Protein AF-A0A914JMD0-F1 (afdb_monomer_lite)

Structure (mmCIF, N/CA/C/O backbone):
data_AF-A0A914JMD0-F1
#
_entry.id   AF-A0A914JMD0-F1
#
loop_
_atom_site.group_PDB
_atom_site.id
_atom_site.type_symbol
_atom_site.label_atom_id
_atom_site.label_alt_id
_atom_site.label_comp_id
_atom_site.label_asym_id
_atom_site.label_entity_id
_atom_site.label_seq_id
_atom_site.pdbx_PDB_ins_code
_atom_site.Cartn_x
_atom_site.Cartn_y
_atom_site.Cartn_z
_atom_site.occupancy
_atom_site.B_iso_or_equiv
_atom_site.auth_seq_id
_atom_site.auth_comp_id
_atom_site.auth_asym_id
_atom_site.auth_atom_id
_atom_site.pdbx_PDB_model_num
ATOM 1 N N . MET A 1 1 ? -34.139 9.486 18.964 1.00 61.53 1 MET A N 1
ATOM 2 C CA . MET A 1 1 ? -32.712 9.883 18.970 1.00 61.53 1 MET A CA 1
ATOM 3 C C . MET A 1 1 ? -31.771 8.802 18.417 1.00 61.53 1 MET A C 1
ATOM 5 O O . MET A 1 1 ? -31.183 9.030 17.376 1.00 61.53 1 MET A O 1
ATOM 9 N N . ALA A 1 2 ? -31.630 7.610 19.019 1.00 69.06 2 ALA A N 1
ATOM 10 C CA . ALA A 1 2 ? -30.647 6.606 18.551 1.00 69.06 2 ALA A CA 1
ATOM 11 C C . ALA A 1 2 ? -30.979 5.874 17.224 1.00 69.06 2 ALA A C 1
ATOM 13 O O . ALA A 1 2 ? -30.110 5.211 16.664 1.00 69.06 2 ALA A O 1
ATOM 14 N N . ARG A 1 3 ? -32.230 5.930 16.745 1.00 77.56 3 ARG A N 1
ATOM 15 C CA . ARG A 1 3 ? -32.645 5.363 15.444 1.00 77.56 3 ARG A CA 1
ATOM 16 C C . ARG A 1 3 ? -32.364 6.335 14.300 1.00 77.56 3 ARG A C 1
ATOM 18 O O . ARG A 1 3 ? -31.613 5.985 13.411 1.00 77.56 3 ARG A O 1
ATOM 25 N N . VAL A 1 4 ? -32.793 7.586 14.465 1.00 88.25 4 VAL A N 1
ATOM 26 C CA . VAL A 1 4 ? -32.473 8.719 13.581 1.00 88.25 4 VAL A CA 1
ATOM 27 C C . VAL A 1 4 ? -30.974 8.793 13.275 1.00 88.25 4 VAL A C 1
ATOM 29 O O . VAL A 1 4 ? -30.599 8.773 12.119 1.00 88.25 4 VAL A O 1
ATOM 32 N N . ARG A 1 5 ? -30.104 8.685 14.289 1.00 83.94 5 ARG A N 1
ATOM 33 C CA . ARG A 1 5 ? -28.643 8.662 14.076 1.00 83.94 5 ARG A CA 1
ATOM 34 C C . ARG A 1 5 ? -28.127 7.469 13.266 1.00 83.94 5 ARG A C 1
ATOM 36 O O . ARG A 1 5 ? -27.087 7.578 12.631 1.00 83.94 5 ARG A O 1
ATOM 43 N N . ARG A 1 6 ? -28.798 6.312 13.316 1.00 78.88 6 ARG A N 1
ATOM 44 C CA . ARG A 1 6 ? -28.443 5.153 12.477 1.00 78.88 6 ARG A CA 1
ATOM 45 C C . ARG A 1 6 ? -28.924 5.345 11.047 1.00 78.88 6 ARG A C 1
ATOM 47 O O . ARG A 1 6 ? -28.199 4.967 10.138 1.00 78.88 6 ARG A O 1
ATOM 54 N N . ASP A 1 7 ? -30.104 5.923 10.873 1.00 84.38 7 ASP A N 1
ATOM 55 C CA . ASP A 1 7 ? -30.676 6.195 9.556 1.00 84.38 7 ASP A CA 1
ATOM 56 C C . ASP A 1 7 ? -29.891 7.313 8.850 1.00 84.38 7 ASP A C 1
ATOM 58 O O . ASP A 1 7 ? -29.526 7.161 7.691 1.00 84.38 7 ASP A O 1
ATOM 62 N N . GLU A 1 8 ? -29.501 8.361 9.579 1.00 85.44 8 GLU A N 1
ATOM 63 C CA . GLU A 1 8 ? -28.589 9.420 9.125 1.00 85.44 8 GLU A CA 1
ATOM 64 C C . GLU A 1 8 ? -27.200 8.866 8.785 1.00 85.44 8 GLU A C 1
ATOM 66 O O . GLU A 1 8 ? -26.658 9.170 7.727 1.00 85.44 8 GLU A O 1
ATOM 71 N N . ALA A 1 9 ? -26.629 8.003 9.634 1.00 84.19 9 ALA A N 1
ATOM 72 C CA . ALA A 1 9 ? -25.335 7.377 9.352 1.00 84.19 9 ALA A CA 1
ATOM 73 C C . ALA A 1 9 ? -25.393 6.433 8.141 1.00 84.19 9 ALA A C 1
ATOM 75 O O . ALA A 1 9 ? -24.426 6.338 7.387 1.00 84.19 9 ALA A O 1
ATOM 76 N N . LYS A 1 10 ? -26.520 5.742 7.939 1.00 86.88 10 LYS A N 1
ATOM 77 C CA . LYS A 1 10 ? -26.735 4.881 6.775 1.00 86.88 10 LYS A CA 1
ATOM 78 C C . LYS A 1 10 ? -26.900 5.710 5.500 1.00 86.88 10 LYS A C 1
ATOM 80 O O . LYS A 1 10 ? -26.269 5.388 4.500 1.00 86.88 10 LYS A O 1
ATOM 85 N N . ALA A 1 11 ? -27.661 6.800 5.561 1.00 87.19 11 ALA A N 1
ATOM 86 C CA . ALA A 1 11 ? -27.806 7.740 4.454 1.00 87.19 11 ALA A CA 1
ATOM 87 C C . ALA A 1 11 ? -26.454 8.369 4.068 1.00 87.19 11 ALA A C 1
ATOM 89 O O . ALA A 1 11 ? -26.101 8.385 2.892 1.00 87.19 11 ALA A O 1
ATOM 90 N N . ALA A 1 12 ? -25.656 8.787 5.056 1.00 87.75 12 ALA A N 1
ATOM 91 C CA . ALA A 1 12 ? -24.316 9.323 4.823 1.00 87.75 12 ALA A CA 1
ATOM 92 C C . ALA A 1 12 ? -23.364 8.278 4.212 1.00 87.75 12 ALA A C 1
ATOM 94 O O . ALA A 1 12 ? -22.593 8.593 3.309 1.00 87.75 12 ALA A O 1
ATOM 95 N N . ALA A 1 13 ? -23.424 7.018 4.656 1.00 84.88 13 ALA A N 1
ATOM 96 C CA . ALA A 1 13 ? -22.609 5.947 4.081 1.00 84.88 13 ALA A CA 1
ATOM 97 C C . ALA A 1 13 ? -22.974 5.665 2.612 1.00 84.88 13 ALA A C 1
ATOM 99 O O . ALA A 1 13 ? -22.084 5.558 1.769 1.00 84.88 13 ALA A O 1
ATOM 100 N N . GLU A 1 14 ? -24.269 5.607 2.293 1.00 88.19 14 GLU A N 1
ATOM 101 C CA . GLU A 1 14 ? -24.752 5.398 0.922 1.00 88.19 14 GLU A CA 1
ATOM 102 C C . GLU A 1 14 ? -24.394 6.571 -0.008 1.00 88.19 14 GLU A C 1
ATOM 104 O O . GLU A 1 14 ? -24.118 6.368 -1.193 1.00 88.19 14 GLU A O 1
ATOM 109 N N . GLU A 1 15 ? -24.360 7.802 0.508 1.00 88.69 15 GLU A N 1
ATOM 110 C CA . GLU A 1 15 ? -23.908 8.971 -0.250 1.00 88.69 15 GLU A CA 1
ATOM 111 C C . GLU A 1 15 ? -22.402 8.916 -0.548 1.00 88.69 15 GLU A C 1
ATOM 113 O O . GLU A 1 15 ? -21.988 9.133 -1.690 1.00 88.69 15 GLU A O 1
ATOM 118 N N . MET A 1 16 ? -21.585 8.531 0.436 1.00 89.81 16 MET A N 1
ATOM 119 C CA . MET A 1 16 ? -20.139 8.370 0.251 1.00 89.81 16 MET A CA 1
ATOM 120 C C . MET A 1 16 ? -19.807 7.269 -0.762 1.00 89.81 16 MET A C 1
ATOM 122 O O . MET A 1 16 ? -18.914 7.452 -1.589 1.00 89.81 16 MET A O 1
ATOM 126 N N . GLU A 1 17 ? -20.535 6.150 -0.760 1.00 90.50 17 GLU A N 1
ATOM 127 C CA . GLU A 1 17 ? -20.350 5.083 -1.755 1.00 90.50 17 GLU A CA 1
ATOM 128 C C . GLU A 1 17 ? -20.696 5.553 -3.176 1.00 90.50 17 GLU A C 1
ATOM 130 O O . GLU A 1 17 ? -19.970 5.247 -4.128 1.00 90.50 17 GLU A O 1
ATOM 135 N N . LYS A 1 18 ? -21.757 6.355 -3.336 1.00 94.00 18 LYS A N 1
ATOM 136 C CA . LYS A 1 18 ? -22.101 6.968 -4.631 1.00 94.00 18 LYS A CA 1
ATOM 137 C C . LYS A 1 18 ? -20.999 7.910 -5.107 1.00 94.00 18 LYS A C 1
ATOM 139 O O . LYS A 1 18 ? -20.582 7.812 -6.258 1.00 94.00 18 LYS A O 1
ATOM 144 N N . GLN A 1 19 ? -20.485 8.768 -4.228 1.00 92.44 19 GLN A N 1
ATOM 145 C CA . GLN A 1 19 ? -19.383 9.675 -4.558 1.00 92.44 19 GLN A CA 1
ATOM 146 C C . GLN A 1 19 ? -18.095 8.919 -4.905 1.00 92.44 19 GLN A C 1
ATOM 148 O O . GLN A 1 19 ? -17.401 9.291 -5.849 1.00 92.44 19 GLN A O 1
ATOM 153 N N . GLN A 1 20 ? -17.779 7.836 -4.190 1.00 90.00 20 GLN A N 1
ATOM 154 C CA . GLN A 1 20 ? -16.635 6.981 -4.513 1.00 90.00 20 GLN A CA 1
ATOM 155 C C . GLN A 1 20 ? -16.788 6.346 -5.891 1.00 90.00 20 GLN A C 1
ATOM 157 O O . GLN A 1 20 ? -15.840 6.348 -6.671 1.00 90.00 20 GLN A O 1
ATOM 162 N N . ARG A 1 21 ? -17.985 5.855 -6.220 1.00 91.50 21 ARG A N 1
ATOM 163 C CA . ARG A 1 21 ? -18.268 5.279 -7.534 1.00 91.50 21 ARG A CA 1
ATOM 164 C C . ARG A 1 21 ? -18.148 6.312 -8.652 1.00 91.50 21 ARG A C 1
ATOM 166 O O . ARG A 1 21 ? -17.568 5.994 -9.684 1.00 91.50 21 ARG A O 1
ATOM 173 N N . ILE A 1 22 ? -18.640 7.532 -8.428 1.00 93.19 22 ILE A N 1
ATOM 174 C CA . ILE A 1 22 ? -18.479 8.656 -9.361 1.00 93.19 22 ILE A CA 1
ATOM 175 C C . ILE A 1 22 ? -16.992 8.975 -9.546 1.00 93.19 22 ILE A C 1
ATOM 177 O O . ILE A 1 22 ? -16.517 8.969 -10.674 1.00 93.19 22 ILE A O 1
ATOM 181 N N . ARG A 1 23 ? -16.226 9.137 -8.459 1.00 90.69 23 ARG A N 1
ATOM 182 C CA . ARG A 1 23 ? -14.775 9.397 -8.527 1.00 90.69 23 ARG A CA 1
ATOM 183 C C . ARG A 1 23 ? -14.004 8.301 -9.257 1.00 90.69 23 ARG A C 1
ATOM 185 O O . ARG A 1 23 ? -13.066 8.600 -9.990 1.00 90.69 23 ARG A O 1
ATOM 192 N N . ILE A 1 24 ? -14.358 7.035 -9.031 1.00 90.06 24 ILE A N 1
ATOM 193 C CA . ILE A 1 24 ? -13.740 5.899 -9.725 1.00 90.06 24 ILE A CA 1
ATOM 194 C C . ILE A 1 24 ? -14.068 5.970 -11.216 1.00 90.06 24 ILE A C 1
ATOM 196 O O . ILE A 1 24 ? -13.145 5.903 -12.019 1.00 90.06 24 ILE A O 1
ATOM 200 N N . ALA A 1 25 ? -15.335 6.180 -11.583 1.00 93.19 25 ALA A N 1
ATOM 201 C CA . ALA A 1 25 ? -15.748 6.318 -12.978 1.00 93.19 25 ALA A CA 1
ATOM 202 C C . ALA A 1 25 ? -15.049 7.501 -13.673 1.00 93.19 25 ALA A C 1
ATOM 204 O O . ALA A 1 25 ? -14.501 7.334 -14.755 1.00 93.19 25 ALA A O 1
ATOM 205 N N . GLU A 1 26 ? -14.966 8.664 -13.023 1.00 94.19 26 GLU A N 1
ATOM 206 C CA . GLU A 1 26 ? -14.248 9.837 -13.537 1.00 94.19 26 GLU A CA 1
ATOM 207 C C . GLU A 1 26 ? -12.752 9.563 -13.738 1.00 94.19 26 GLU A C 1
ATOM 209 O O . GLU A 1 26 ? -12.175 9.963 -14.752 1.00 94.19 26 GLU A O 1
ATOM 214 N N . ASN A 1 27 ? -12.109 8.867 -12.794 1.00 92.44 27 ASN A N 1
ATOM 215 C CA . ASN A 1 27 ? -10.710 8.464 -12.934 1.00 92.44 27 ASN A CA 1
ATOM 216 C C . ASN A 1 27 ? -10.524 7.451 -14.067 1.00 92.44 27 ASN A C 1
ATOM 218 O O . ASN A 1 27 ? -9.578 7.578 -14.845 1.00 92.44 27 ASN A O 1
ATOM 222 N N . GLU A 1 28 ? -11.404 6.457 -14.173 1.00 89.62 28 GLU A N 1
ATOM 223 C CA . GLU A 1 28 ? -11.375 5.464 -15.247 1.00 89.62 28 GLU A CA 1
ATOM 224 C C . GLU A 1 28 ? -11.574 6.117 -16.615 1.00 89.62 28 GLU A C 1
ATOM 226 O O . GLU A 1 28 ? -10.828 5.809 -17.543 1.00 89.62 28 GLU A O 1
ATOM 231 N N . ASP A 1 29 ? -12.503 7.063 -16.739 1.00 93.12 29 ASP A N 1
ATOM 232 C CA . ASP A 1 29 ? -12.760 7.788 -17.982 1.00 93.12 29 ASP A CA 1
ATOM 233 C C . ASP A 1 29 ? -11.626 8.756 -18.329 1.00 93.12 29 ASP A C 1
ATOM 235 O O . ASP A 1 29 ? -11.215 8.823 -19.490 1.00 93.12 29 ASP A O 1
ATOM 239 N N . ARG A 1 30 ? -11.032 9.433 -17.336 1.00 92.25 30 ARG A N 1
ATOM 240 C CA . ARG A 1 30 ? -9.798 10.209 -17.535 1.00 92.25 30 ARG A CA 1
ATOM 241 C C . ARG A 1 30 ? -8.682 9.314 -18.066 1.00 92.25 30 ARG A C 1
ATOM 243 O O . ARG A 1 30 ? -8.024 9.680 -19.034 1.00 92.25 30 ARG A O 1
ATOM 250 N N . ILE A 1 31 ? -8.475 8.140 -17.468 1.00 88.12 31 ILE A N 1
ATOM 251 C CA . ILE A 1 31 ? -7.448 7.188 -17.910 1.00 88.12 31 ILE A CA 1
ATOM 252 C C . ILE A 1 31 ? -7.767 6.652 -19.307 1.00 88.12 31 ILE A C 1
ATOM 254 O O . ILE A 1 31 ? -6.854 6.541 -20.120 1.00 88.12 31 ILE A O 1
ATOM 258 N N . ARG A 1 32 ? -9.029 6.335 -19.618 1.00 90.44 32 ARG A N 1
ATOM 259 C CA . ARG A 1 32 ? -9.444 5.924 -20.969 1.00 90.44 32 ARG A CA 1
ATOM 260 C C . ARG A 1 32 ? -9.148 7.009 -21.994 1.00 90.44 32 ARG A C 1
ATOM 262 O O . ARG A 1 32 ? -8.620 6.680 -23.049 1.00 90.44 32 ARG A O 1
ATOM 269 N N . ARG A 1 33 ? -9.428 8.275 -21.671 1.00 89.56 33 ARG A N 1
ATOM 270 C CA . ARG A 1 33 ? -9.129 9.420 -22.539 1.00 89.56 33 ARG A CA 1
ATOM 271 C C . ARG A 1 33 ? -7.628 9.573 -22.766 1.00 89.56 33 ARG A C 1
ATOM 273 O O . ARG A 1 33 ? -7.206 9.566 -23.911 1.00 89.56 33 ARG A O 1
ATOM 280 N N . MET A 1 34 ? -6.833 9.577 -21.694 1.00 83.69 34 MET A N 1
ATOM 281 C CA . MET A 1 34 ? -5.368 9.638 -21.783 1.00 83.69 34 MET A CA 1
ATOM 282 C C . MET A 1 34 ? -4.807 8.472 -22.601 1.00 83.69 34 MET A C 1
ATOM 284 O O . MET A 1 34 ? -3.935 8.667 -23.435 1.00 83.69 34 MET A O 1
ATOM 288 N N . ARG A 1 35 ? -5.322 7.252 -22.397 1.00 83.88 35 ARG A N 1
ATOM 289 C CA . ARG A 1 35 ? -4.902 6.074 -23.166 1.00 83.88 35 ARG A CA 1
ATOM 290 C C . ARG A 1 35 ? -5.285 6.188 -24.634 1.00 83.88 35 ARG A C 1
ATOM 292 O O . ARG A 1 35 ? -4.477 5.814 -25.470 1.00 83.88 35 ARG A O 1
ATOM 299 N N . ALA A 1 36 ? -6.479 6.688 -24.943 1.00 86.94 36 ALA A N 1
ATOM 300 C CA . ALA A 1 36 ? -6.917 6.918 -26.315 1.00 86.94 36 ALA A CA 1
ATOM 301 C C . ALA A 1 36 ? -6.075 8.005 -27.000 1.00 86.94 36 ALA A C 1
ATOM 303 O O . ALA A 1 36 ? -5.703 7.833 -28.152 1.00 86.94 36 ALA A O 1
ATOM 304 N N . GLU A 1 37 ? -5.720 9.075 -26.290 1.00 83.06 37 GLU A N 1
ATOM 305 C CA . GLU A 1 37 ? -4.805 10.117 -26.773 1.00 83.06 37 GLU A CA 1
ATOM 306 C C . GLU A 1 37 ? -3.415 9.522 -27.063 1.00 83.06 37 GLU A C 1
ATOM 308 O O . GLU A 1 37 ? -2.965 9.561 -28.203 1.00 83.06 37 GLU A O 1
ATOM 313 N N . THR A 1 38 ? -2.806 8.812 -26.105 1.00 73.69 38 THR A N 1
ATOM 314 C CA . THR A 1 38 ? -1.496 8.153 -26.308 1.00 73.69 38 THR A CA 1
ATOM 315 C C . THR A 1 38 ? -1.525 6.988 -27.298 1.00 73.69 38 THR A C 1
ATOM 317 O O . THR A 1 38 ? -0.481 6.553 -27.763 1.00 73.69 38 THR A O 1
ATOM 320 N N . SER A 1 39 ? -2.705 6.430 -27.577 1.00 70.81 39 SER A N 1
ATOM 321 C CA . SER A 1 39 ? -2.873 5.350 -28.553 1.00 70.81 39 SER A CA 1
ATOM 322 C C . SER A 1 39 ? -2.962 5.878 -29.985 1.00 70.81 39 SER A C 1
ATOM 324 O O . SER A 1 39 ? -2.839 5.074 -30.904 1.00 70.81 39 SER A O 1
ATOM 326 N N . ASN A 1 40 ? -3.211 7.180 -30.172 1.00 63.22 40 ASN A N 1
ATOM 327 C CA . ASN A 1 40 ? -3.226 7.834 -31.482 1.00 63.22 40 ASN A CA 1
ATOM 328 C C . ASN A 1 40 ? -1.898 8.544 -31.801 1.00 63.22 40 ASN A C 1
ATOM 330 O O . ASN A 1 40 ? -1.637 8.825 -32.968 1.00 63.22 40 ASN A O 1
ATOM 334 N N . ASP A 1 41 ? -1.059 8.806 -30.795 1.00 54.22 41 ASP A N 1
ATOM 335 C CA . ASP A 1 41 ? 0.282 9.354 -30.989 1.00 54.22 41 ASP A CA 1
ATOM 336 C C . ASP A 1 41 ? 1.273 8.227 -31.325 1.00 54.22 41 ASP A C 1
ATOM 338 O O . ASP A 1 41 ? 1.826 7.559 -30.447 1.00 54.22 41 ASP A O 1
ATOM 342 N N . ASP A 1 42 ? 1.509 8.024 -32.625 1.00 50.62 42 ASP A N 1
ATOM 343 C CA . ASP A 1 42 ? 2.682 7.309 -33.126 1.00 50.62 42 ASP A CA 1
ATOM 344 C C . ASP A 1 42 ? 3.939 7.869 -32.438 1.00 50.62 42 ASP A C 1
ATOM 346 O O . ASP A 1 42 ? 4.200 9.072 -32.455 1.00 50.62 42 ASP A O 1
ATOM 350 N N . VAL A 1 43 ? 4.697 6.973 -31.806 1.00 49.62 43 VAL A N 1
ATOM 351 C CA . VAL A 1 43 ? 5.870 7.216 -30.959 1.00 49.62 43 VAL A CA 1
ATOM 352 C C . VAL A 1 43 ? 6.846 8.214 -31.599 1.00 49.62 43 VAL A C 1
ATOM 354 O O . VAL A 1 43 ? 7.760 7.839 -32.333 1.00 49.62 43 VAL A O 1
ATOM 357 N N . ALA A 1 44 ? 6.690 9.499 -31.280 1.00 40.56 44 ALA A N 1
ATOM 358 C CA . ALA A 1 44 ? 7.721 10.493 -31.505 1.00 40.56 44 ALA A CA 1
ATOM 359 C C . ALA A 1 44 ? 8.864 10.204 -30.528 1.00 40.56 44 ALA A C 1
ATOM 361 O O . ALA A 1 44 ? 8.713 10.267 -29.307 1.00 40.56 44 ALA A O 1
ATOM 362 N N . THR A 1 45 ? 10.009 9.855 -31.099 1.00 49.56 45 THR A N 1
ATOM 363 C CA . THR A 1 45 ? 11.322 9.720 -30.480 1.00 49.56 45 THR A CA 1
ATOM 364 C C . THR A 1 45 ? 11.628 10.951 -29.621 1.00 49.56 45 THR A C 1
ATOM 366 O O . THR A 1 45 ? 12.205 11.932 -30.087 1.00 49.56 45 THR A O 1
ATOM 369 N N . PHE A 1 46 ? 11.245 10.926 -28.343 1.00 38.16 46 PHE A N 1
ATOM 370 C CA . PHE A 1 46 ? 11.716 11.913 -27.382 1.00 38.16 46 PHE A CA 1
ATOM 371 C C . PHE A 1 46 ? 13.162 11.548 -27.053 1.00 38.16 46 PHE A C 1
ATOM 373 O O . PHE A 1 46 ? 13.429 10.662 -26.238 1.00 38.16 46 PHE A O 1
ATOM 380 N N . GLY A 1 47 ? 14.091 12.191 -27.763 1.00 43.03 47 GLY A N 1
ATOM 381 C CA . GLY A 1 47 ? 15.524 12.185 -27.491 1.00 43.03 47 GLY A CA 1
ATOM 382 C C . GLY A 1 47 ? 15.808 12.790 -26.121 1.00 43.03 47 GLY A C 1
ATOM 383 O O . GLY A 1 47 ? 16.296 13.910 -26.013 1.00 43.03 47 GLY A O 1
ATOM 384 N N . GLY A 1 48 ? 15.474 12.050 -25.067 1.00 48.91 48 GLY A N 1
ATOM 385 C CA . GLY A 1 48 ? 15.901 12.339 -23.713 1.00 48.91 48 GLY A CA 1
ATOM 386 C C . GLY A 1 48 ? 17.403 12.133 -23.660 1.00 48.91 48 GLY A C 1
ATOM 387 O O . GLY A 1 48 ? 17.879 11.000 -23.642 1.00 48.91 48 GLY A O 1
ATOM 388 N N . GLN A 1 49 ? 18.138 13.237 -23.697 1.00 50.94 49 GLN A N 1
ATOM 389 C CA . GLN A 1 49 ? 19.577 13.279 -23.515 1.00 50.94 49 GLN A CA 1
ATOM 390 C C . GLN A 1 49 ? 19.876 12.696 -22.128 1.00 50.94 49 GLN A C 1
ATOM 392 O O . GLN A 1 49 ? 19.717 13.358 -21.105 1.00 50.94 49 GLN A O 1
ATOM 397 N N . LEU A 1 50 ? 20.196 11.402 -22.089 1.00 50.25 50 LEU A N 1
ATOM 398 C CA . LEU A 1 50 ? 20.622 10.722 -20.876 1.00 50.25 50 LEU A CA 1
ATOM 399 C C . LEU A 1 50 ? 21.899 11.425 -20.421 1.00 50.25 50 LEU A C 1
ATOM 401 O O . LEU A 1 50 ? 22.915 11.368 -21.110 1.00 50.25 50 LEU A O 1
ATOM 405 N N . ALA A 1 51 ? 21.825 12.132 -19.296 1.00 56.47 51 ALA A N 1
ATOM 406 C CA . ALA A 1 51 ? 22.983 12.753 -18.679 1.00 56.47 51 ALA A CA 1
ATOM 407 C C . ALA A 1 51 ? 23.918 11.633 -18.199 1.00 56.47 51 ALA A C 1
ATOM 409 O O . ALA A 1 51 ? 23.690 11.000 -17.164 1.00 56.47 51 ALA A O 1
ATOM 410 N N . ILE A 1 52 ? 24.922 11.331 -19.018 1.00 56.03 52 ILE A N 1
ATOM 411 C CA . ILE A 1 52 ? 26.036 10.461 -18.660 1.00 56.03 52 ILE A CA 1
ATOM 412 C C . ILE A 1 52 ? 26.914 11.295 -17.726 1.00 56.03 52 ILE A C 1
ATOM 414 O O . ILE A 1 52 ? 27.394 12.355 -18.126 1.00 56.03 52 ILE A O 1
ATOM 418 N N . GLY A 1 53 ? 27.052 10.863 -16.471 1.00 62.22 53 GLY A N 1
ATOM 419 C CA . GLY A 1 53 ? 27.965 11.502 -15.524 1.00 62.22 53 GLY A CA 1
ATOM 420 C C . GLY A 1 53 ? 29.416 11.358 -15.984 1.00 62.22 53 GLY A C 1
ATOM 421 O O . GLY A 1 53 ? 29.726 10.488 -16.798 1.00 62.22 53 GLY A O 1
ATOM 422 N N . GLU A 1 54 ? 30.313 12.186 -15.450 1.00 62.00 54 GLU A N 1
ATOM 423 C CA . GLU A 1 54 ? 31.747 12.190 -15.797 1.00 62.00 54 GLU A CA 1
ATOM 424 C C . GLU A 1 54 ? 32.410 10.805 -15.608 1.00 62.00 54 GLU A C 1
ATOM 426 O O . GLU A 1 54 ? 33.370 10.464 -16.295 1.00 62.00 54 GLU A O 1
ATOM 431 N N . ASP A 1 55 ? 31.803 9.956 -14.776 1.00 69.88 55 ASP A N 1
ATOM 432 C CA . ASP A 1 55 ? 32.238 8.600 -14.430 1.00 69.88 55 ASP A CA 1
ATOM 433 C C . ASP A 1 55 ? 31.689 7.513 -15.385 1.00 69.88 55 ASP A C 1
ATOM 435 O O . ASP A 1 55 ? 31.787 6.314 -15.105 1.00 69.88 55 ASP A O 1
ATOM 439 N N . GLY A 1 56 ? 31.006 7.902 -16.469 1.00 71.88 56 GLY A N 1
ATOM 440 C CA . GLY A 1 56 ? 30.344 6.988 -17.411 1.00 71.88 56 GLY A CA 1
ATOM 441 C C . GLY A 1 56 ? 29.060 6.333 -16.880 1.00 71.88 56 GLY A C 1
ATOM 442 O O . GLY A 1 56 ? 28.441 5.529 -17.580 1.00 71.88 56 GLY A O 1
ATOM 443 N N . HIS A 1 57 ? 28.627 6.671 -15.662 1.00 75.94 57 HIS A N 1
ATOM 444 C CA . HIS A 1 57 ? 27.372 6.184 -15.092 1.00 75.94 57 HIS A CA 1
ATOM 445 C C . HIS A 1 57 ? 26.177 6.964 -15.648 1.00 75.94 57 HIS A C 1
ATOM 447 O O . HIS A 1 57 ? 26.147 8.195 -15.654 1.00 75.94 57 HIS A O 1
ATOM 453 N N . VAL A 1 58 ? 25.162 6.232 -16.112 1.00 75.56 58 VAL A N 1
ATOM 454 C CA . VAL A 1 58 ? 23.932 6.821 -16.648 1.00 75.56 58 VAL A CA 1
ATOM 455 C C . VAL A 1 58 ? 22.986 7.130 -15.491 1.00 75.56 58 VAL A C 1
ATOM 457 O O . VAL A 1 58 ? 22.408 6.222 -14.888 1.00 75.56 58 VAL A O 1
ATOM 460 N N . ASN A 1 59 ? 22.794 8.414 -15.189 1.00 74.12 59 ASN A N 1
ATOM 461 C CA . ASN A 1 59 ? 21.875 8.834 -14.135 1.00 74.12 59 ASN A CA 1
ATOM 462 C C . ASN A 1 59 ? 20.431 8.864 -14.647 1.00 74.12 59 ASN A C 1
ATOM 464 O O . ASN A 1 59 ? 19.910 9.894 -15.073 1.00 74.12 59 ASN A O 1
ATOM 468 N N . LEU A 1 60 ? 19.749 7.722 -14.530 1.00 73.50 60 LEU A N 1
ATOM 469 C CA . LEU A 1 60 ? 18.322 7.568 -14.857 1.00 73.50 60 LEU A CA 1
ATOM 470 C C . LEU A 1 60 ? 17.396 8.458 -14.001 1.00 73.50 60 LEU A C 1
ATOM 472 O O . LEU A 1 60 ? 16.229 8.639 -14.344 1.00 73.50 60 LEU A O 1
ATOM 476 N N . PHE A 1 61 ? 17.893 9.002 -12.887 1.00 58.97 61 PHE A N 1
ATOM 477 C CA . PHE A 1 61 ? 17.108 9.796 -11.939 1.00 58.97 61 PHE A CA 1
ATOM 478 C C . PHE A 1 61 ? 17.273 11.313 -12.093 1.00 58.97 61 PHE A C 1
ATOM 480 O O . PHE A 1 61 ? 16.433 12.048 -11.581 1.00 58.97 61 PHE A O 1
ATOM 487 N N . ALA A 1 62 ? 18.257 11.794 -12.862 1.00 65.88 62 ALA A N 1
ATOM 488 C CA . ALA A 1 62 ? 18.520 13.232 -13.009 1.00 65.88 62 ALA A CA 1
ATOM 489 C C . ALA A 1 62 ? 17.332 14.003 -13.623 1.00 65.88 62 ALA A C 1
ATOM 491 O O . ALA A 1 62 ? 17.004 15.117 -13.211 1.00 65.88 62 ALA A O 1
ATOM 492 N N . VAL A 1 63 ? 16.622 13.380 -14.570 1.00 54.78 63 VAL A N 1
ATOM 493 C CA . VAL A 1 63 ? 15.412 13.961 -15.180 1.00 54.78 63 VAL A CA 1
ATOM 494 C C . VAL A 1 63 ? 14.253 14.009 -14.178 1.00 54.78 63 VAL A C 1
ATOM 496 O O . VAL A 1 63 ? 13.435 14.924 -14.209 1.00 54.78 63 VAL A O 1
ATOM 499 N N . ASN A 1 64 ? 14.194 13.068 -13.236 1.00 55.62 64 ASN A N 1
ATOM 500 C CA . ASN A 1 64 ? 13.099 12.971 -12.272 1.00 55.62 64 ASN A CA 1
ATOM 501 C C . ASN A 1 64 ? 13.290 13.896 -11.064 1.00 55.62 64 ASN A C 1
ATOM 503 O O . ASN A 1 64 ? 12.305 14.264 -10.440 1.00 55.62 64 ASN A O 1
ATOM 507 N N . GLU A 1 65 ? 14.513 14.282 -10.716 1.00 59.84 65 GLU A N 1
ATOM 508 C CA . GLU A 1 65 ? 14.756 15.253 -9.638 1.00 59.84 65 GLU A CA 1
ATOM 509 C C . GLU A 1 65 ? 14.423 16.686 -10.068 1.00 59.84 65 GLU A C 1
ATOM 511 O O . GLU A 1 65 ? 13.973 17.491 -9.258 1.00 59.84 65 GLU A O 1
ATOM 516 N N . THR A 1 66 ? 14.565 16.982 -11.360 1.00 53.09 66 THR A N 1
ATOM 517 C CA . THR A 1 66 ? 14.306 18.311 -11.928 1.00 53.09 66 THR A CA 1
ATOM 518 C C . THR A 1 66 ? 12.864 18.496 -12.402 1.00 53.09 66 THR A C 1
ATOM 520 O O . THR A 1 66 ? 12.340 19.604 -12.327 1.00 53.09 66 THR A O 1
ATOM 523 N N . THR A 1 67 ? 12.181 17.432 -12.844 1.00 48.53 67 THR A N 1
ATOM 524 C CA . THR A 1 67 ? 10.818 17.535 -13.416 1.00 48.53 67 THR A CA 1
ATOM 525 C C . THR A 1 67 ? 9.700 16.998 -12.520 1.00 48.53 67 THR A C 1
ATOM 527 O O . THR A 1 67 ? 8.519 17.141 -12.846 1.00 48.53 67 THR A O 1
ATOM 530 N N . ARG A 1 68 ? 10.009 16.406 -11.359 1.00 46.09 68 ARG A N 1
ATOM 531 C CA . ARG A 1 68 ? 8.980 15.875 -10.455 1.00 46.09 68 ARG A CA 1
ATOM 532 C C . ARG A 1 68 ? 8.452 16.956 -9.520 1.00 46.09 68 ARG A C 1
ATOM 534 O O . ARG A 1 68 ? 8.812 17.005 -8.352 1.00 46.09 68 ARG A O 1
ATOM 541 N N . ASN A 1 69 ? 7.537 17.768 -10.050 1.00 51.44 69 ASN A N 1
ATOM 542 C CA . ASN A 1 69 ? 6.388 18.355 -9.348 1.00 51.44 69 ASN A CA 1
ATOM 543 C C . ASN A 1 69 ? 6.600 18.619 -7.845 1.00 51.44 69 ASN A C 1
ATOM 545 O O . ASN A 1 69 ? 5.963 17.992 -6.996 1.00 51.44 69 ASN A O 1
ATOM 549 N N . HIS A 1 70 ? 7.479 19.563 -7.517 1.00 50.25 70 HIS A N 1
ATOM 550 C CA . HIS A 1 70 ? 7.697 19.986 -6.136 1.00 50.25 70 HIS A CA 1
ATOM 551 C C . HIS A 1 70 ? 6.650 21.011 -5.641 1.00 50.25 70 HIS A C 1
ATOM 553 O O . HIS A 1 70 ? 6.697 21.419 -4.484 1.00 50.25 70 HIS A O 1
ATOM 559 N N . GLU A 1 71 ? 5.674 21.425 -6.461 1.00 55.72 71 GLU A N 1
ATOM 560 C CA . GLU A 1 71 ? 4.945 22.678 -6.180 1.00 55.72 71 GLU A CA 1
ATOM 561 C C . GLU A 1 71 ? 3.426 22.619 -6.051 1.00 55.72 71 GLU A C 1
ATOM 563 O O . GLU A 1 71 ? 2.824 23.641 -5.746 1.00 55.72 71 GLU A O 1
ATOM 568 N N . MET A 1 72 ? 2.772 21.464 -6.159 1.00 52.38 72 MET A N 1
ATOM 569 C CA . MET A 1 72 ? 1.315 21.420 -5.944 1.00 52.38 72 MET A CA 1
ATOM 570 C C . MET A 1 72 ? 0.926 20.353 -4.927 1.00 52.38 72 MET A C 1
ATOM 572 O O . MET A 1 72 ? 0.070 19.503 -5.165 1.00 52.38 72 MET A O 1
ATOM 576 N N . LYS A 1 73 ? 1.550 20.407 -3.744 1.00 53.59 73 LYS A N 1
ATOM 577 C CA . LYS A 1 73 ? 0.931 19.817 -2.554 1.00 53.59 73 LYS A CA 1
ATOM 578 C C . LYS A 1 73 ? -0.291 20.665 -2.219 1.00 53.59 73 LYS A C 1
ATOM 580 O O . LYS A 1 73 ? -0.190 21.876 -2.043 1.00 53.59 73 LYS A O 1
ATOM 585 N N . ASN A 1 74 ? -1.459 20.032 -2.194 1.00 66.00 74 ASN A N 1
ATOM 586 C CA . ASN A 1 74 ? -2.710 20.714 -1.903 1.00 66.00 74 ASN A CA 1
ATOM 587 C C . ASN A 1 74 ? -2.647 21.266 -0.466 1.00 66.00 74 ASN A C 1
ATOM 589 O O . ASN A 1 74 ? -2.670 20.486 0.488 1.00 66.00 74 ASN A O 1
ATOM 593 N N . LYS A 1 75 ? -2.508 22.591 -0.311 1.00 74.56 75 LYS A N 1
ATOM 594 C CA . LYS A 1 75 ? -2.278 23.263 0.987 1.00 74.56 75 LYS A CA 1
ATOM 595 C C . LYS A 1 75 ? -3.336 22.889 2.027 1.00 74.56 75 LYS A C 1
ATOM 597 O O . LYS A 1 75 ? -3.040 22.772 3.214 1.00 74.56 75 LYS A O 1
ATOM 602 N N . GLU A 1 76 ? -4.556 22.646 1.566 1.00 71.00 76 GLU A N 1
ATOM 603 C CA . GLU A 1 76 ? -5.678 22.223 2.399 1.00 71.00 76 GLU A CA 1
ATOM 604 C C . GLU A 1 76 ? -5.472 20.821 2.987 1.00 71.00 76 GLU A C 1
ATOM 606 O O . GLU A 1 76 ? -5.707 20.614 4.174 1.00 71.00 76 GLU A O 1
ATOM 611 N N . ALA A 1 77 ? -4.932 19.882 2.205 1.00 72.12 77 ALA A N 1
ATOM 612 C CA . ALA A 1 77 ? -4.693 18.508 2.646 1.00 72.12 77 ALA A CA 1
ATOM 613 C C . ALA A 1 77 ? -3.550 18.403 3.672 1.00 72.12 77 ALA A C 1
ATOM 615 O O . ALA A 1 77 ? -3.551 17.515 4.523 1.00 72.12 77 ALA A O 1
ATOM 616 N N . GLU A 1 78 ? -2.561 19.296 3.615 1.00 80.25 78 GLU A N 1
ATOM 617 C CA . GLU A 1 78 ? -1.503 19.357 4.632 1.00 80.25 78 GLU A CA 1
ATOM 618 C C . GLU A 1 78 ? -2.000 20.001 5.928 1.00 80.25 78 GLU A C 1
ATOM 620 O O . GLU A 1 78 ? -1.672 19.528 7.018 1.00 80.25 78 GLU A O 1
ATOM 625 N N . ALA A 1 79 ? -2.838 21.036 5.824 1.00 83.75 79 ALA A N 1
ATOM 626 C CA . ALA A 1 79 ? -3.475 21.652 6.981 1.00 83.75 79 ALA A CA 1
ATOM 627 C C . ALA A 1 79 ? -4.444 20.688 7.687 1.00 83.75 79 ALA A C 1
ATOM 629 O O . ALA A 1 79 ? -4.482 20.658 8.917 1.00 83.75 79 ALA A O 1
ATOM 630 N N . GLU A 1 80 ? -5.192 19.879 6.936 1.00 83.19 80 GLU A N 1
ATOM 631 C CA . GLU A 1 80 ? -6.077 18.848 7.485 1.00 83.19 80 GLU A CA 1
ATOM 632 C C . GLU A 1 80 ? -5.287 17.743 8.193 1.00 83.19 80 GLU A C 1
ATOM 634 O O . GLU A 1 80 ? -5.558 17.455 9.357 1.00 83.19 80 GLU A O 1
ATOM 639 N N . LYS A 1 81 ? -4.226 17.219 7.566 1.00 88.56 81 LYS A N 1
ATOM 640 C CA . LYS A 1 81 ? -3.323 16.248 8.211 1.00 88.56 81 LYS A CA 1
ATOM 641 C C . LYS A 1 81 ? -2.682 16.804 9.477 1.00 88.56 81 LYS A C 1
ATOM 643 O O . LYS A 1 81 ? -2.528 16.081 10.455 1.00 88.56 81 LYS A O 1
ATOM 648 N N . LYS A 1 82 ? -2.316 18.088 9.482 1.00 89.88 82 LYS A N 1
ATOM 649 C CA . LYS A 1 82 ? -1.757 18.743 10.669 1.00 89.88 82 LYS A CA 1
ATOM 650 C C . LYS A 1 82 ? -2.783 18.840 11.799 1.00 89.88 82 LYS A C 1
ATOM 652 O O . LYS A 1 82 ? -2.433 18.575 12.941 1.00 89.88 82 LYS A O 1
ATOM 657 N N . LYS A 1 83 ? -4.040 19.171 11.490 1.00 87.69 83 LYS A N 1
ATOM 658 C CA . LYS A 1 83 ? -5.130 19.184 12.480 1.00 87.69 83 LYS A CA 1
ATOM 659 C C . LYS A 1 83 ? -5.427 17.783 13.012 1.00 87.69 83 LYS A C 1
ATOM 661 O O . LYS A 1 83 ? -5.542 17.617 14.216 1.00 87.69 83 LYS A O 1
ATOM 666 N N . GLU A 1 84 ? -5.469 16.776 12.142 1.00 88.62 84 GLU A N 1
ATOM 667 C CA . GLU A 1 84 ? -5.677 15.380 12.544 1.00 88.62 84 GLU A CA 1
ATOM 668 C C . GLU A 1 84 ? -4.548 14.873 13.452 1.00 88.62 84 GLU A C 1
ATOM 670 O O . GLU A 1 84 ? -4.804 14.212 14.459 1.00 88.62 84 GLU A O 1
ATOM 675 N N . MET A 1 85 ? -3.299 15.216 13.133 1.00 84.56 85 MET A N 1
ATOM 676 C CA . MET A 1 85 ? -2.150 14.913 13.986 1.00 84.56 85 MET A CA 1
ATOM 677 C C . MET A 1 85 ? -2.242 15.636 15.330 1.00 84.56 85 MET A C 1
ATOM 679 O O . MET A 1 85 ? -2.078 14.994 16.363 1.00 84.56 85 MET A O 1
ATOM 683 N N . ASP A 1 86 ? -2.584 16.924 15.337 1.00 86.62 86 ASP A N 1
ATOM 684 C CA . ASP A 1 86 ? -2.761 17.704 16.564 1.00 86.62 86 ASP A CA 1
ATOM 685 C C . ASP A 1 86 ? -3.887 17.144 17.447 1.00 86.62 86 ASP A C 1
ATOM 687 O O . ASP A 1 86 ? -3.722 17.030 18.663 1.00 86.62 86 ASP A O 1
ATOM 691 N N . ASP A 1 87 ? -5.005 16.736 16.848 1.00 90.31 87 ASP A N 1
ATOM 692 C CA . ASP A 1 87 ? -6.126 16.106 17.545 1.00 90.31 87 ASP A CA 1
ATOM 693 C C . ASP A 1 87 ? -5.746 14.721 18.077 1.00 90.31 87 ASP A C 1
ATOM 695 O O . ASP A 1 87 ? -6.122 14.354 19.194 1.00 90.31 87 ASP A O 1
ATOM 699 N N . ARG A 1 88 ? -4.963 13.951 17.312 1.00 90.31 88 ARG A N 1
ATOM 700 C CA . ARG A 1 88 ? -4.438 12.645 17.727 1.00 90.31 88 ARG A CA 1
ATOM 701 C C . ARG A 1 88 ? -3.459 12.785 18.889 1.00 90.31 88 ARG A C 1
ATOM 703 O O . ARG A 1 88 ? -3.560 12.033 19.855 1.00 90.31 88 ARG A O 1
ATOM 710 N N . GLU A 1 89 ? -2.537 13.736 18.824 1.00 89.19 89 GLU A N 1
ATOM 711 C CA . GLU A 1 89 ? -1.581 14.020 19.896 1.00 89.19 89 GLU A CA 1
ATOM 712 C C . GLU A 1 89 ? -2.279 14.560 21.145 1.00 89.19 89 GLU A C 1
ATOM 714 O O . GLU A 1 89 ? -1.946 14.149 22.259 1.00 89.19 89 GLU A O 1
ATOM 719 N N . HIS A 1 90 ? -3.287 15.417 20.976 1.00 89.00 90 HIS A N 1
ATOM 720 C CA . HIS A 1 90 ? -4.141 15.884 22.064 1.00 89.00 90 HIS A CA 1
ATOM 721 C C . HIS A 1 90 ? -4.913 14.720 22.697 1.00 89.00 90 HIS A C 1
ATOM 723 O O . HIS A 1 90 ? -4.968 14.587 23.920 1.00 89.00 90 HIS A O 1
ATOM 729 N N . LYS A 1 91 ? -5.459 13.812 21.878 1.00 86.75 91 LYS A N 1
ATOM 730 C CA . LYS A 1 91 ? -6.176 12.622 22.351 1.00 86.75 91 LYS A CA 1
ATOM 731 C C . LYS A 1 91 ? -5.267 11.640 23.090 1.00 86.75 91 LYS A C 1
ATOM 733 O O . LYS A 1 91 ? -5.725 10.998 24.034 1.00 86.75 91 LYS A O 1
ATOM 738 N N . LEU A 1 92 ? -4.010 11.528 22.666 1.00 84.44 92 LEU A N 1
ATOM 739 C CA . LEU A 1 92 ? -2.975 10.735 23.332 1.00 84.44 92 LEU A CA 1
ATOM 740 C C . LEU A 1 92 ? -2.379 11.438 24.562 1.00 84.44 92 LEU A C 1
ATOM 742 O O . LEU A 1 92 ? -1.550 10.842 25.244 1.00 84.44 92 LEU A O 1
ATOM 746 N N . GLY A 1 93 ? -2.777 12.681 24.857 1.00 78.81 93 GLY A N 1
ATOM 747 C CA . GLY A 1 93 ? -2.224 13.465 25.964 1.00 78.81 93 GLY A CA 1
ATOM 748 C C . GLY A 1 93 ? -0.761 13.875 25.763 1.00 78.81 93 GLY A C 1
ATOM 749 O O . GLY A 1 93 ? -0.117 14.309 26.711 1.00 78.81 93 GLY A O 1
ATOM 750 N N . ILE A 1 94 ? -0.236 13.738 24.541 1.00 81.62 94 ILE A N 1
ATOM 751 C CA . ILE A 1 94 ? 1.120 14.155 24.158 1.00 81.62 94 ILE A CA 1
ATOM 752 C C . ILE A 1 94 ? 1.149 15.674 23.976 1.00 81.62 94 ILE A C 1
ATOM 754 O O . ILE A 1 94 ? 2.079 16.342 24.425 1.00 81.62 94 ILE A O 1
ATOM 758 N N . LYS A 1 95 ? 0.102 16.228 23.354 1.00 74.38 95 LYS A N 1
ATOM 759 C CA . LYS A 1 95 ? -0.058 17.670 23.158 1.00 74.38 95 LYS A CA 1
ATOM 760 C C . LYS A 1 95 ? -1.047 18.224 24.177 1.00 74.38 95 LYS A C 1
ATOM 762 O O . LYS A 1 95 ? -2.256 18.222 23.957 1.00 74.38 95 LYS A O 1
ATOM 767 N N . ILE A 1 96 ? -0.520 18.703 25.300 1.00 74.00 96 ILE A N 1
ATOM 768 C CA . ILE A 1 96 ? -1.276 19.476 26.293 1.00 74.00 96 ILE A CA 1
ATOM 769 C C . ILE A 1 96 ? -1.286 20.932 25.812 1.00 74.00 96 ILE A C 1
ATOM 771 O O . ILE A 1 96 ? -0.223 21.522 25.605 1.00 74.00 96 ILE A O 1
ATOM 775 N N . LYS A 1 97 ? -2.467 21.516 25.579 1.00 70.69 97 LYS A N 1
ATOM 776 C CA . LYS A 1 97 ? -2.568 22.921 25.162 1.00 70.69 97 LYS A CA 1
ATOM 777 C C . LYS A 1 97 ? -2.110 23.813 26.317 1.00 70.69 97 LYS A C 1
ATOM 779 O O . LYS A 1 97 ? -2.497 23.612 27.466 1.00 70.69 97 LYS A O 1
ATOM 784 N N . PHE A 1 98 ? -1.261 24.787 26.003 1.00 53.38 98 PHE A N 1
ATOM 785 C CA . PHE A 1 98 ? -0.764 25.793 26.942 1.00 53.38 98 PHE A CA 1
ATOM 786 C C . PHE A 1 98 ? -1.970 26.560 27.519 1.00 53.3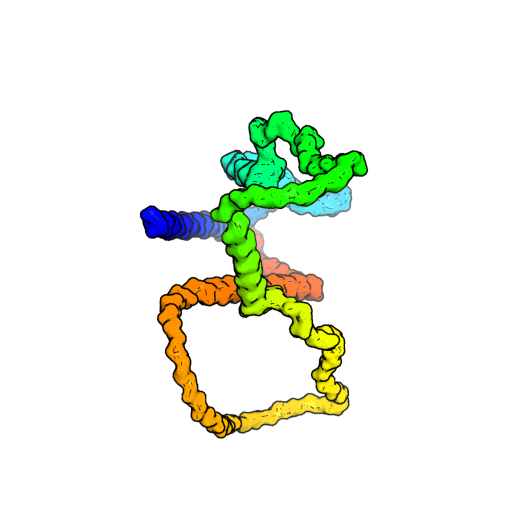8 98 PHE A C 1
ATOM 788 O O . PHE A 1 98 ? -2.558 27.393 26.836 1.00 53.38 98 PHE A O 1
ATOM 795 N N . GLY A 1 99 ? -2.405 26.197 28.727 1.00 64.12 99 GLY A N 1
ATOM 796 C CA . GLY A 1 99 ? -3.645 26.687 29.349 1.00 64.12 99 GLY A CA 1
ATOM 797 C C . GLY A 1 99 ? -4.390 25.622 30.161 1.00 64.12 99 GLY A C 1
ATOM 798 O O . GLY A 1 99 ? -4.988 25.951 31.178 1.00 64.12 99 GLY A O 1
ATOM 799 N N . ASP A 1 100 ? -4.256 24.346 29.783 1.00 65.75 100 ASP A N 1
ATOM 800 C CA . ASP A 1 100 ? -4.834 23.208 30.522 1.00 65.75 100 ASP A CA 1
ATOM 801 C C . ASP A 1 100 ? -3.870 22.645 31.586 1.00 65.75 100 ASP A C 1
ATOM 803 O O . ASP A 1 100 ? -4.159 21.653 32.260 1.00 65.75 100 ASP A O 1
ATOM 807 N N . LEU A 1 101 ? -2.693 23.262 31.735 1.00 67.44 101 LEU A N 1
ATOM 808 C CA . LEU A 1 101 ? -1.732 22.898 32.767 1.00 67.44 101 LEU A CA 1
ATOM 809 C C . LEU A 1 101 ? -2.261 23.374 34.128 1.00 67.44 101 LEU A C 1
ATOM 811 O O . LEU A 1 101 ? -2.550 24.563 34.281 1.00 67.44 101 LEU A O 1
ATOM 815 N N . PRO A 1 102 ? -2.370 22.493 35.138 1.00 73.31 102 PRO A N 1
ATOM 816 C CA . PRO A 1 102 ? -2.675 22.939 36.489 1.00 73.31 102 PRO A CA 1
ATOM 817 C C . PRO A 1 102 ? -1.595 23.927 36.952 1.00 73.31 102 PRO A C 1
ATOM 819 O O . PRO A 1 102 ? -0.408 23.693 36.725 1.00 73.31 102 PRO A O 1
ATOM 822 N N . ALA A 1 103 ? -2.007 25.007 37.627 1.00 77.75 103 ALA A N 1
ATOM 823 C CA . ALA A 1 103 ? -1.104 26.050 38.131 1.00 77.75 103 ALA A CA 1
ATOM 824 C C . ALA A 1 103 ? 0.042 25.484 38.991 1.00 77.75 103 ALA A C 1
ATOM 826 O O . ALA A 1 103 ? 1.142 26.030 39.011 1.00 77.75 103 ALA A O 1
ATOM 827 N N . THR A 1 104 ? -0.205 24.357 39.666 1.00 81.31 104 THR A N 1
ATOM 828 C CA . THR A 1 104 ? 0.816 23.549 40.328 1.00 81.31 104 THR A CA 1
ATOM 829 C C . THR A 1 104 ? 1.125 22.308 39.486 1.00 81.31 104 THR A C 1
ATOM 831 O O . THR A 1 104 ? 0.256 21.441 39.302 1.00 81.31 104 THR A O 1
ATOM 834 N N . PRO A 1 105 ? 2.354 22.178 38.955 1.00 83.25 105 PRO A N 1
ATOM 835 C CA . PRO A 1 105 ? 2.720 20.998 38.195 1.00 83.25 105 PRO A CA 1
ATOM 836 C C . PRO A 1 105 ? 2.755 19.780 39.123 1.00 83.25 105 PRO A C 1
ATOM 838 O O . PRO A 1 105 ? 2.973 19.891 40.329 1.00 83.25 105 PRO A O 1
ATOM 841 N N . TRP A 1 106 ? 2.512 18.596 38.562 1.00 78.31 106 TRP A N 1
ATOM 842 C CA . TRP A 1 106 ? 2.279 17.368 39.331 1.00 78.31 106 TRP A CA 1
ATOM 843 C C . TRP A 1 106 ? 3.412 17.008 40.307 1.00 78.31 106 TRP A C 1
ATOM 845 O O . TRP A 1 106 ? 3.138 16.417 41.342 1.00 78.31 106 TRP A O 1
ATOM 855 N N . TYR A 1 107 ? 4.655 17.398 40.012 1.00 76.38 107 TYR A N 1
ATOM 856 C CA . TYR A 1 107 ? 5.826 17.161 40.863 1.00 76.38 107 TYR A CA 1
ATOM 857 C C . TYR A 1 107 ? 5.932 18.119 42.064 1.00 76.38 107 TYR A C 1
ATOM 859 O O . TYR A 1 107 ? 6.682 17.848 42.995 1.00 76.38 107 TYR A O 1
ATOM 867 N N . LEU A 1 108 ? 5.200 19.237 42.043 1.00 81.19 108 LEU A N 1
ATOM 868 C CA . LEU A 1 108 ? 5.098 20.207 43.140 1.00 81.19 108 LEU A CA 1
ATOM 869 C C . LEU A 1 108 ? 3.848 19.982 43.995 1.00 81.19 108 LEU A C 1
ATOM 871 O O . LEU A 1 108 ? 3.695 20.632 45.026 1.00 81.19 108 LEU A O 1
ATOM 875 N N . LYS A 1 109 ? 2.943 19.083 43.584 1.00 82.06 109 LYS A N 1
ATOM 876 C CA . LYS A 1 109 ? 1.814 18.694 44.427 1.00 82.06 109 LYS A CA 1
ATOM 877 C C . LYS A 1 109 ? 2.376 17.912 45.616 1.00 82.06 109 LYS A C 1
ATOM 879 O O . LYS A 1 109 ? 2.968 16.855 45.381 1.00 82.06 109 LYS A O 1
ATOM 884 N N . PRO A 1 110 ? 2.236 18.410 46.860 1.00 80.19 110 PRO A N 1
ATOM 885 C CA . PRO A 1 110 ? 2.672 17.665 48.026 1.00 80.19 110 PRO A CA 1
ATOM 886 C C . PRO A 1 110 ? 1.945 16.327 48.000 1.00 80.19 110 PRO A C 1
ATOM 888 O O . PRO A 1 110 ? 0.717 16.265 47.966 1.00 80.19 110 PRO A O 1
ATOM 891 N N . ILE A 1 111 ? 2.718 15.249 47.917 1.00 76.81 111 ILE A N 1
ATOM 892 C CA . ILE A 1 111 ? 2.177 13.909 48.070 1.00 76.81 111 ILE A CA 1
ATOM 893 C C . ILE A 1 111 ? 1.695 13.874 49.516 1.00 76.81 111 ILE A C 1
ATOM 895 O O . ILE A 1 111 ? 2.529 13.875 50.420 1.00 76.81 111 ILE A O 1
ATOM 899 N N . GLU A 1 112 ? 0.378 13.885 49.729 1.00 70.12 112 GLU A N 1
ATOM 900 C CA . GLU A 1 112 ? -0.249 13.608 51.023 1.00 70.12 112 GLU A CA 1
ATOM 901 C C . GLU A 1 112 ? 0.065 12.153 51.390 1.00 70.12 112 GLU A C 1
ATOM 903 O O . GLU A 1 112 ? -0.745 11.237 51.258 1.00 70.12 112 GLU A O 1
ATOM 908 N N . ARG A 1 113 ? 1.317 11.908 51.775 1.00 67.31 113 ARG A N 1
ATOM 909 C CA . ARG A 1 113 ? 1.684 10.713 52.508 1.00 67.31 113 ARG A CA 1
ATOM 910 C C . ARG A 1 113 ? 1.044 10.910 53.877 1.00 67.31 113 ARG A C 1
ATOM 912 O O . ARG A 1 113 ? 1.361 11.922 54.503 1.00 67.31 113 ARG A O 1
ATOM 919 N N . PRO A 1 114 ? 0.163 10.012 54.348 1.00 65.75 114 PRO A N 1
ATOM 920 C CA . PRO A 1 114 ? -0.170 10.002 55.761 1.00 65.75 114 PRO A CA 1
ATOM 921 C C . PRO A 1 114 ? 1.158 9.815 56.495 1.00 65.75 114 PRO A C 1
ATOM 923 O O . PRO A 1 114 ? 1.784 8.757 56.400 1.00 65.75 114 PRO A O 1
ATOM 926 N N . TYR A 1 115 ? 1.649 10.896 57.098 1.00 59.00 115 TYR A N 1
ATOM 927 C CA . TYR A 1 115 ? 2.805 10.858 57.972 1.00 59.00 115 TYR A CA 1
ATOM 928 C C . TYR A 1 115 ? 2.409 9.929 59.115 1.00 59.00 115 TYR A C 1
ATOM 930 O O . TYR A 1 115 ? 1.509 10.228 59.894 1.00 59.00 115 TYR A O 1
ATOM 938 N N . LEU A 1 116 ? 3.007 8.743 59.134 1.00 62.56 116 LEU A N 1
ATOM 939 C CA . LEU A 1 116 ? 2.985 7.890 60.304 1.00 62.56 116 LEU A CA 1
ATOM 940 C C . LEU A 1 116 ? 4.039 8.495 61.235 1.00 62.56 116 LEU A C 1
ATOM 942 O O . LEU A 1 116 ? 5.223 8.188 61.094 1.00 62.56 116 LEU A O 1
ATOM 946 N N . ASP A 1 117 ? 3.624 9.437 62.083 1.00 59.03 117 ASP A N 1
ATOM 947 C CA . ASP A 1 117 ? 4.475 9.989 63.137 1.00 59.03 117 ASP A CA 1
ATOM 948 C C . ASP A 1 117 ? 4.914 8.839 64.064 1.00 59.03 117 ASP A C 1
ATOM 950 O O . ASP A 1 117 ? 4.059 8.185 64.663 1.00 59.03 117 ASP A O 1
ATOM 954 N N . PRO A 1 118 ? 6.223 8.534 64.185 1.00 63.28 118 PRO A N 1
ATOM 955 C CA . PRO A 1 118 ? 6.691 7.402 64.990 1.00 63.28 118 PRO A CA 1
ATOM 956 C C . PRO A 1 118 ? 6.616 7.607 66.513 1.00 63.28 118 PRO A C 1
ATOM 958 O O . PRO A 1 118 ? 7.039 6.715 67.244 1.00 63.28 118 PRO A O 1
ATOM 961 N N . GLU A 1 119 ? 6.131 8.754 67.002 1.00 60.06 119 GLU A N 1
ATOM 962 C CA . GLU A 1 119 ? 6.169 9.114 68.430 1.00 60.06 119 GLU A CA 1
ATOM 963 C C . GLU A 1 119 ? 4.808 9.211 69.128 1.00 60.06 119 GLU A C 1
ATOM 965 O O . GLU A 1 119 ? 4.774 9.407 70.344 1.00 60.06 119 GLU A O 1
ATOM 970 N N . GLU A 1 120 ? 3.683 9.010 68.436 1.00 67.44 120 GLU A N 1
ATOM 971 C CA . GLU A 1 120 ? 2.405 8.928 69.147 1.00 67.44 120 GLU A CA 1
ATOM 972 C C . GLU A 1 120 ? 2.195 7.512 69.716 1.00 67.44 120 GLU A C 1
ATOM 974 O O . GLU A 1 120 ? 2.181 6.533 68.958 1.00 67.44 120 GLU A O 1
ATOM 979 N N . PRO A 1 121 ? 2.041 7.356 71.050 1.00 66.75 121 PRO A N 1
ATOM 980 C CA . PRO A 1 121 ? 1.706 6.067 71.638 1.00 66.75 121 PRO A CA 1
ATOM 981 C C . PRO A 1 121 ? 0.378 5.574 71.047 1.00 66.75 121 PRO A C 1
ATOM 983 O O . PRO A 1 121 ? -0.505 6.388 70.765 1.00 66.75 121 PRO A O 1
ATOM 986 N N . PRO A 1 122 ? 0.215 4.251 70.855 1.00 59.44 122 PRO A N 1
ATOM 987 C CA . PRO A 1 122 ? -0.944 3.702 70.169 1.00 59.44 122 PRO A CA 1
ATOM 988 C C . PRO A 1 122 ? -2.230 4.225 70.821 1.00 59.44 122 PRO A C 1
ATOM 990 O O . PRO A 1 122 ? -2.357 4.136 72.048 1.00 59.44 122 PRO A O 1
ATOM 993 N N . PRO A 1 123 ? -3.182 4.767 70.038 1.00 54.66 123 PRO A N 1
ATOM 994 C CA . PRO A 1 123 ? -4.426 5.258 70.595 1.00 54.66 123 PRO A CA 1
ATOM 995 C C . PRO A 1 123 ? -5.125 4.099 71.300 1.00 54.66 123 PRO A C 1
ATOM 997 O O . PRO A 1 123 ? -5.410 3.054 70.709 1.00 54.66 123 PRO A O 1
ATOM 1000 N N . VAL A 1 124 ? -5.368 4.291 72.595 1.00 57.31 124 VAL A N 1
ATOM 1001 C CA . VAL A 1 124 ? -6.235 3.438 73.408 1.00 57.31 124 VAL A CA 1
ATOM 1002 C C . VAL A 1 124 ? -7.537 3.197 72.636 1.00 57.31 124 VAL A C 1
ATOM 1004 O O . VAL A 1 124 ? -8.097 4.157 72.099 1.00 57.31 124 VAL A O 1
ATOM 1007 N N . PRO A 1 125 ? -8.036 1.950 72.554 1.00 51.66 125 PRO A N 1
ATOM 1008 C CA . PRO A 1 125 ? -9.272 1.653 71.849 1.00 51.66 125 PRO A CA 1
ATOM 1009 C C . PRO A 1 125 ? -10.440 2.288 72.606 1.00 51.66 125 PRO A C 1
ATOM 1011 O O . PRO A 1 125 ? -10.992 1.712 73.543 1.00 51.66 125 PRO A O 1
ATOM 1014 N N . VAL A 1 126 ? -10.803 3.503 72.205 1.00 55.03 126 VAL A N 1
ATOM 1015 C CA . VAL A 1 126 ? -12.055 4.139 72.605 1.00 55.03 126 VAL A CA 1
ATOM 1016 C C . VAL A 1 126 ? -13.185 3.372 71.907 1.00 55.03 126 VAL A C 1
ATOM 1018 O O . VAL A 1 126 ? -13.127 3.187 70.687 1.00 55.03 126 VAL A O 1
ATOM 1021 N N . PRO A 1 127 ? -14.189 2.869 72.645 1.00 50.03 127 PRO A N 1
ATOM 1022 C CA . PRO A 1 127 ? -15.289 2.126 72.057 1.00 50.03 127 PRO A CA 1
ATOM 1023 C C . PRO A 1 127 ? -16.077 3.002 71.079 1.00 50.03 127 PRO A C 1
ATOM 1025 O O . PRO A 1 127 ? -16.438 4.141 71.362 1.00 50.03 127 PRO A O 1
ATOM 1028 N N . SER A 1 128 ? -16.313 2.402 69.918 1.00 51.47 128 SER A N 1
ATOM 1029 C CA . SER A 1 128 ? -17.080 2.859 68.765 1.00 51.47 128 SER A CA 1
ATOM 1030 C C . SER A 1 128 ? -18.294 3.743 69.077 1.00 51.47 128 SER A C 1
ATOM 1032 O O . SER A 1 128 ? -19.272 3.273 69.661 1.00 51.47 128 SER A O 1
ATOM 1034 N N . GLU A 1 129 ? -18.304 4.955 68.522 1.00 61.16 129 GLU A N 1
ATOM 1035 C CA . GLU A 1 129 ? -19.551 5.587 68.088 1.00 61.16 129 GLU A CA 1
ATOM 1036 C C . GLU A 1 129 ? -20.002 4.956 66.752 1.00 61.16 129 GLU A C 1
ATOM 1038 O O . GLU A 1 129 ? -19.182 4.776 65.844 1.00 61.16 129 GLU A O 1
ATOM 1043 N N . PRO A 1 130 ? -21.287 4.591 66.586 1.00 51.03 130 PRO A N 1
ATOM 1044 C CA . PRO A 1 130 ? -21.770 3.942 65.373 1.00 51.03 130 PRO A CA 1
ATOM 1045 C C . PRO A 1 130 ? -21.900 4.948 64.217 1.00 51.03 130 PRO A C 1
ATOM 1047 O O . PRO A 1 130 ? -22.905 5.643 64.061 1.00 51.03 130 PRO A O 1
ATOM 1050 N N . ALA A 1 131 ? -20.888 4.992 63.351 1.00 45.19 131 ALA A N 1
ATOM 1051 C CA . ALA A 1 131 ? -20.944 5.709 62.083 1.00 45.19 131 ALA A CA 1
ATOM 1052 C C . ALA A 1 131 ? -21.688 4.886 61.008 1.00 45.19 131 ALA A C 1
ATOM 1054 O O . ALA A 1 131 ? -21.158 3.928 60.457 1.00 45.19 131 ALA A O 1
ATOM 1055 N N . LYS A 1 132 ? -22.929 5.306 60.740 1.00 50.50 132 LYS A N 1
ATOM 1056 C CA . LYS A 1 132 ? -23.719 5.272 59.485 1.00 50.50 132 LYS A CA 1
ATOM 1057 C C . LYS A 1 132 ? -23.444 4.143 58.448 1.00 50.50 132 LYS A C 1
ATOM 1059 O O . LYS A 1 132 ? -22.370 4.102 57.844 1.00 50.50 132 LYS A O 1
ATOM 1064 N N . PRO A 1 133 ? -24.457 3.316 58.111 1.00 47.47 133 PRO A N 1
ATOM 1065 C CA . PRO A 1 133 ? -24.361 2.259 57.105 1.00 47.47 133 PRO A CA 1
ATOM 1066 C C . PRO A 1 133 ? -24.557 2.821 55.687 1.00 47.47 133 PRO A C 1
ATOM 1068 O O . PRO A 1 133 ? -25.682 2.989 55.238 1.00 47.47 133 PRO A O 1
ATOM 1071 N N . GLU A 1 134 ? -23.481 3.142 54.965 1.00 53.97 134 GLU A N 1
ATOM 1072 C CA . GLU A 1 134 ? -23.625 3.522 53.538 1.00 53.97 134 GLU A CA 1
ATOM 1073 C C . GLU A 1 134 ? -22.418 3.164 52.648 1.00 53.97 134 GLU A C 1
ATOM 1075 O O . GLU A 1 134 ? -22.436 3.374 51.440 1.00 53.97 134 GLU A O 1
ATOM 1080 N N . LYS A 1 135 ? -21.339 2.597 53.211 1.00 48.97 135 LYS A N 1
ATOM 1081 C CA . LYS A 1 135 ? -20.081 2.332 52.474 1.00 48.97 135 LYS A CA 1
ATOM 1082 C C . LYS A 1 135 ? -19.676 0.856 52.368 1.00 48.97 135 LYS A C 1
ATOM 1084 O O . LYS A 1 135 ? -18.609 0.569 51.825 1.00 48.97 135 LYS A O 1
ATOM 1089 N N . GLN A 1 136 ? -20.489 -0.077 52.865 1.00 54.78 136 GLN A N 1
ATOM 1090 C CA . GLN A 1 136 ? -20.205 -1.518 52.770 1.00 54.78 136 GLN A CA 1
ATOM 1091 C C . GLN A 1 136 ? -20.699 -2.117 51.441 1.00 54.78 136 GLN A C 1
ATOM 1093 O O . GLN A 1 136 ? -19.937 -2.818 50.778 1.00 54.78 136 GLN A O 1
ATOM 1098 N N . GLU A 1 137 ? -21.875 -1.712 50.954 1.00 56.62 137 GLU A N 1
ATOM 1099 C CA . GLU A 1 137 ? -22.452 -2.245 49.707 1.00 56.62 137 GLU A CA 1
ATOM 1100 C C . GLU A 1 137 ? -21.610 -1.930 48.459 1.00 56.62 137 GLU A C 1
ATOM 1102 O O . GLU A 1 137 ? -21.505 -2.745 47.545 1.00 56.62 137 GLU A O 1
ATOM 1107 N N . VAL A 1 138 ? -20.936 -0.773 48.420 1.00 56.72 138 VAL A N 1
ATOM 1108 C CA . VAL A 1 138 ? -20.127 -0.376 47.252 1.00 56.72 138 VAL A CA 1
ATOM 1109 C C . VAL A 1 138 ? -18.858 -1.229 47.123 1.00 56.72 138 VAL A C 1
ATOM 1111 O O . VAL A 1 138 ? -18.429 -1.533 46.010 1.00 56.72 138 VAL A O 1
ATOM 1114 N N . LYS A 1 139 ? -18.273 -1.665 48.249 1.00 59.62 139 LYS A N 1
ATOM 1115 C CA . LYS A 1 139 ? -17.083 -2.534 48.259 1.00 59.62 139 LYS A CA 1
ATOM 1116 C C . LYS A 1 139 ? -17.433 -3.978 47.907 1.00 59.62 139 LYS A C 1
ATOM 1118 O O . LYS A 1 139 ? -16.678 -4.633 47.190 1.00 59.62 139 LYS A O 1
ATOM 1123 N N . GLU A 1 140 ? -18.585 -4.457 48.364 1.00 63.31 140 GLU A N 1
ATOM 1124 C CA . GLU A 1 140 ? -19.084 -5.794 48.034 1.00 63.31 140 GLU A CA 1
ATOM 1125 C C . GLU A 1 140 ? -19.489 -5.886 46.556 1.00 63.31 140 GLU A C 1
ATOM 1127 O O . GLU A 1 140 ? -19.062 -6.811 45.863 1.00 63.31 140 GLU A O 1
ATOM 1132 N N . ALA A 1 141 ? -20.164 -4.862 46.021 1.00 64.44 141 ALA A N 1
ATOM 1133 C CA . ALA A 1 141 ? -20.514 -4.786 44.601 1.00 64.44 141 ALA A CA 1
ATOM 1134 C C . ALA A 1 141 ? -19.282 -4.729 43.674 1.00 64.44 141 ALA A C 1
ATOM 1136 O O . ALA A 1 141 ? -19.318 -5.237 42.549 1.00 64.44 141 ALA A O 1
ATOM 1137 N N . GLU A 1 142 ? -18.175 -4.121 44.112 1.00 67.44 142 GLU A N 1
ATOM 1138 C CA . GLU A 1 142 ? -16.926 -4.116 43.341 1.00 67.44 142 GLU A CA 1
ATOM 1139 C C . GLU A 1 142 ? -16.225 -5.488 43.370 1.00 67.44 142 GLU A C 1
ATOM 1141 O O . GLU A 1 142 ? -15.678 -5.932 42.355 1.00 67.44 142 GLU A O 1
ATOM 1146 N N . ALA A 1 143 ? -16.278 -6.192 44.504 1.00 73.38 143 ALA A N 1
ATOM 1147 C CA . ALA A 1 143 ? -15.729 -7.540 44.640 1.00 73.38 143 ALA A CA 1
ATOM 1148 C C . ALA A 1 143 ? -16.524 -8.576 43.825 1.00 73.38 143 ALA A C 1
ATOM 1150 O O . ALA A 1 143 ? -15.923 -9.452 43.196 1.00 73.38 143 ALA A O 1
ATOM 1151 N N . GLU A 1 144 ? -17.852 -8.456 43.777 1.00 73.50 144 GLU A N 1
ATOM 1152 C CA . GLU A 1 144 ? -18.701 -9.302 42.932 1.00 73.50 144 GLU A CA 1
ATOM 1153 C C . GLU A 1 144 ? -18.442 -9.067 41.441 1.00 73.50 144 GLU A C 1
ATOM 1155 O O . GLU A 1 144 ? -18.280 -10.031 40.692 1.00 73.50 144 GLU A O 1
ATOM 1160 N N . LYS A 1 145 ? -18.281 -7.807 41.012 1.00 78.06 145 LYS A N 1
ATOM 1161 C CA . LYS A 1 145 ? -17.929 -7.483 39.617 1.00 78.06 145 LYS A CA 1
ATOM 1162 C C . LYS A 1 145 ? -16.574 -8.049 39.192 1.00 78.06 145 LYS A C 1
ATOM 1164 O O . LYS A 1 145 ? -16.426 -8.466 38.042 1.00 78.06 145 LYS A O 1
ATOM 1169 N N . LYS A 1 146 ? -15.583 -8.080 40.092 1.00 78.56 146 LYS A N 1
ATOM 1170 C CA . LYS A 1 146 ? -14.272 -8.696 39.812 1.00 78.56 146 LYS A CA 1
ATOM 1171 C C . LYS A 1 146 ? -14.391 -10.210 39.635 1.00 78.56 146 LYS A C 1
ATOM 1173 O O . LYS A 1 146 ? -13.877 -10.735 38.651 1.00 78.56 146 LYS A O 1
ATOM 1178 N N . LYS A 1 147 ? -15.143 -10.888 40.510 1.00 80.88 147 LYS A N 1
ATOM 1179 C CA . LYS A 1 147 ? -15.417 -12.330 40.381 1.00 80.88 147 LYS A CA 1
ATOM 1180 C C . LYS A 1 147 ? -16.193 -12.657 39.100 1.00 80.88 147 LYS A C 1
ATOM 1182 O O . LYS A 1 147 ? -15.831 -13.595 38.397 1.00 80.88 147 LYS A O 1
ATOM 1187 N N . GLU A 1 148 ? -17.195 -11.849 38.747 1.00 83.12 148 GLU A N 1
ATOM 1188 C CA . GLU A 1 148 ? -17.966 -12.022 37.508 1.00 83.12 148 GLU A CA 1
ATOM 1189 C C . GLU A 1 148 ? -17.089 -11.865 36.254 1.00 83.12 148 GLU A C 1
ATOM 1191 O O . GLU A 1 148 ? -17.227 -12.636 35.299 1.00 83.12 148 GLU A O 1
ATOM 1196 N N . MET A 1 149 ? -16.169 -10.891 36.242 1.00 74.25 149 MET A N 1
ATOM 1197 C CA . MET A 1 149 ? -15.215 -10.743 35.139 1.00 74.25 149 MET A CA 1
ATOM 1198 C C . MET A 1 149 ? -14.267 -11.935 35.028 1.00 74.25 149 MET A C 1
ATOM 1200 O O . MET A 1 149 ? -14.113 -12.457 33.924 1.00 74.25 149 MET A O 1
ATOM 1204 N N . ASP A 1 150 ? -13.688 -12.404 36.133 1.00 79.50 150 ASP A N 1
ATOM 1205 C CA . ASP A 1 150 ? -12.794 -13.568 36.113 1.00 79.50 150 ASP A CA 1
ATOM 1206 C C . ASP A 1 150 ? -13.521 -14.835 35.616 1.00 79.50 150 ASP A C 1
ATOM 1208 O O . ASP A 1 150 ? -12.992 -15.578 34.782 1.00 79.50 150 ASP A O 1
ATOM 1212 N N . ASP A 1 151 ? -14.771 -15.053 36.036 1.00 80.12 151 ASP A N 1
ATOM 1213 C CA . ASP A 1 151 ? -15.595 -16.170 35.557 1.00 80.12 151 ASP A CA 1
ATOM 1214 C C . ASP A 1 151 ? -15.951 -16.035 34.068 1.00 80.12 151 ASP A C 1
ATOM 1216 O O . ASP A 1 151 ? -15.995 -17.025 33.322 1.00 80.12 151 ASP A O 1
ATOM 1220 N N . ARG A 1 152 ? -16.180 -14.804 33.598 1.00 81.38 152 ARG A N 1
ATOM 1221 C CA . ARG A 1 152 ? -16.439 -14.507 32.185 1.00 81.38 152 ARG A CA 1
ATOM 1222 C C . ARG A 1 152 ? -15.202 -14.743 31.322 1.00 81.38 152 ARG A C 1
ATOM 1224 O O . ARG A 1 152 ? -15.335 -15.315 30.239 1.00 81.38 152 ARG A O 1
ATOM 1231 N N . GLU A 1 153 ? -14.024 -14.343 31.784 1.00 77.62 153 GLU A N 1
ATOM 1232 C CA . GLU A 1 153 ? -12.748 -14.587 31.103 1.00 77.62 153 GLU A CA 1
ATOM 1233 C C . GLU A 1 153 ? -12.417 -16.080 31.039 1.00 77.62 153 GLU A C 1
ATOM 1235 O O . GLU A 1 153 ? -11.995 -16.571 29.987 1.00 77.62 153 GLU A O 1
ATOM 1240 N N . HIS A 1 154 ? -12.695 -16.817 32.118 1.00 75.88 154 HIS A N 1
ATOM 1241 C CA . HIS A 1 154 ? -12.547 -18.270 32.157 1.00 75.88 154 HIS A CA 1
ATOM 1242 C C . HIS A 1 154 ? -13.488 -18.962 31.162 1.00 75.88 154 HIS A C 1
ATOM 1244 O O . HIS A 1 154 ? -13.082 -19.834 30.396 1.00 75.88 154 HIS A O 1
ATOM 1250 N N . LYS A 1 155 ? -14.752 -18.525 31.099 1.00 74.62 155 LYS A N 1
ATOM 1251 C CA . LYS A 1 155 ? -15.740 -19.057 30.148 1.00 74.62 155 LYS A CA 1
ATOM 1252 C C . LYS A 1 155 ? -15.398 -18.750 28.687 1.00 74.62 155 LYS A C 1
ATOM 1254 O O . LYS A 1 155 ? -15.770 -19.517 27.802 1.00 74.62 155 LYS A O 1
ATOM 1259 N N . LEU A 1 156 ? -14.728 -17.628 28.432 1.00 77.19 156 LEU A N 1
ATOM 1260 C CA . LEU A 1 156 ? -14.257 -17.238 27.102 1.00 77.19 156 LEU A CA 1
ATOM 1261 C C . LEU A 1 156 ? -12.902 -17.871 26.732 1.00 77.19 156 LEU A C 1
ATOM 1263 O O . LEU A 1 156 ? -12.444 -17.662 25.612 1.00 77.19 156 LEU A O 1
ATOM 1267 N N . GLY A 1 157 ? -12.275 -18.641 27.633 1.00 73.75 157 GLY A N 1
ATOM 1268 C CA . GLY A 1 157 ? -10.985 -19.298 27.395 1.00 73.75 157 GLY A CA 1
ATOM 1269 C C . GLY A 1 157 ? -9.797 -18.334 27.319 1.00 73.75 157 GLY A C 1
ATOM 1270 O O . GLY A 1 157 ? -8.748 -18.702 26.802 1.00 73.75 157 GLY A O 1
ATOM 1271 N N . ILE A 1 158 ? -9.962 -17.097 27.802 1.00 73.44 158 ILE A N 1
ATOM 1272 C CA . ILE A 1 158 ? -8.914 -16.062 27.798 1.00 73.44 158 ILE A CA 1
ATOM 1273 C C . ILE A 1 158 ? -7.939 -16.291 28.959 1.00 73.44 158 ILE A C 1
ATOM 1275 O O . ILE A 1 158 ? -6.747 -16.020 28.837 1.00 73.44 158 ILE A O 1
ATOM 1279 N N . LYS A 1 159 ? -8.444 -16.820 30.077 1.00 69.19 159 LYS A N 1
ATOM 1280 C CA . LYS A 1 159 ? -7.679 -17.049 31.302 1.00 69.19 159 LYS A CA 1
ATOM 1281 C C . LYS A 1 159 ? -7.723 -18.529 31.658 1.00 69.19 159 LYS A C 1
ATOM 1283 O O . LYS A 1 159 ? -8.791 -19.074 31.924 1.00 69.19 159 LYS A O 1
ATOM 1288 N N . ILE A 1 160 ? -6.559 -19.170 31.632 1.00 68.81 160 ILE A N 1
ATOM 1289 C CA . ILE A 1 160 ? -6.365 -20.554 32.076 1.00 68.81 160 ILE A CA 1
ATOM 1290 C C . ILE A 1 160 ? -6.110 -20.494 33.585 1.00 68.81 160 ILE A C 1
ATOM 1292 O O . ILE A 1 160 ? -5.244 -19.729 34.021 1.00 68.81 160 ILE A O 1
ATOM 1296 N N . LYS A 1 161 ? -6.869 -21.239 34.401 1.00 71.62 161 LYS A N 1
ATOM 1297 C CA . LYS A 1 161 ? -6.612 -21.281 35.847 1.00 71.62 161 LYS A CA 1
ATOM 1298 C C . LYS A 1 161 ? -5.268 -21.953 36.107 1.00 71.62 161 LYS A C 1
ATOM 1300 O O . LYS A 1 161 ? -4.873 -22.890 35.414 1.00 71.62 161 LYS A O 1
ATOM 1305 N N . PHE A 1 162 ? -4.565 -21.463 37.123 1.00 46.22 162 PHE A N 1
ATOM 1306 C CA . PHE A 1 162 ? -3.324 -22.061 37.602 1.00 46.22 162 PHE A CA 1
ATOM 1307 C C . PHE A 1 162 ? -3.639 -23.477 38.119 1.00 46.22 162 PHE A C 1
ATOM 1309 O O . PHE A 1 162 ? -4.193 -23.629 39.204 1.00 46.22 162 PHE A O 1
ATOM 1316 N N . GLY A 1 163 ? -3.400 -24.493 37.283 1.00 66.81 163 GLY A N 1
ATOM 1317 C CA . GLY A 1 163 ? -3.793 -25.891 37.521 1.00 66.81 163 GLY A CA 1
ATOM 1318 C C . GLY A 1 163 ? -4.317 -26.628 36.280 1.00 66.81 163 GLY A C 1
ATOM 1319 O O . GLY A 1 163 ? -4.170 -27.842 36.202 1.00 66.81 163 GLY A O 1
ATOM 1320 N N . ASP A 1 164 ? -4.835 -25.906 35.280 1.00 69.06 164 ASP A N 1
ATOM 1321 C CA . ASP A 1 164 ? -5.370 -26.495 34.034 1.00 69.06 164 ASP A CA 1
ATOM 1322 C C . ASP A 1 164 ? -4.320 -26.602 32.908 1.00 69.06 164 ASP A C 1
ATOM 1324 O O . ASP A 1 164 ? -4.621 -26.998 31.780 1.00 69.06 164 ASP A O 1
ATOM 1328 N N . LEU A 1 165 ? -3.067 -26.230 33.188 1.00 69.38 165 LEU A N 1
ATOM 1329 C CA . LEU A 1 165 ? -1.962 -26.383 32.245 1.00 69.38 165 LEU A CA 1
ATOM 1330 C C . LEU A 1 165 ? -1.562 -27.866 32.167 1.00 69.38 165 LEU A C 1
ATOM 1332 O O . LEU A 1 165 ? -1.373 -28.496 33.209 1.00 69.38 165 LEU A O 1
ATOM 1336 N N . PRO A 1 166 ? -1.400 -28.442 30.962 1.00 72.19 166 PRO A N 1
ATOM 1337 C CA . PRO A 1 166 ? -0.912 -29.808 30.837 1.00 72.19 166 PRO A CA 1
ATOM 1338 C C . PRO A 1 166 ? 0.478 -29.910 31.475 1.00 72.19 166 PRO A C 1
ATOM 1340 O O . PRO A 1 166 ? 1.344 -29.077 31.209 1.00 72.19 166 PRO A O 1
ATOM 1343 N N . ALA A 1 167 ? 0.691 -30.946 32.293 1.00 75.81 167 ALA A N 1
ATOM 1344 C CA . ALA A 1 167 ? 1.959 -31.183 32.988 1.00 75.81 167 ALA A CA 1
ATOM 1345 C C . ALA A 1 167 ? 3.162 -31.234 32.026 1.00 75.81 167 ALA A C 1
ATOM 1347 O O . ALA A 1 167 ? 4.274 -30.869 32.398 1.00 75.81 167 ALA A O 1
ATOM 1348 N N . THR A 1 168 ? 2.928 -31.645 30.775 1.00 77.12 168 THR A N 1
ATOM 1349 C CA . THR A 1 168 ? 3.900 -31.566 29.685 1.00 77.12 168 THR A CA 1
ATOM 1350 C C . THR A 1 168 ? 3.561 -30.412 28.736 1.00 77.12 168 THR A C 1
ATOM 1352 O O . THR A 1 168 ? 2.489 -30.403 28.113 1.00 77.12 168 THR A O 1
ATOM 1355 N N . PRO A 1 169 ? 4.470 -29.433 28.573 1.00 80.06 169 PRO A N 1
ATOM 1356 C CA . PRO A 1 169 ? 4.318 -28.391 27.571 1.00 80.06 169 PRO A CA 1
ATOM 1357 C C . PRO A 1 169 ? 4.198 -28.994 26.170 1.00 80.06 169 PRO A C 1
ATOM 1359 O O . PRO A 1 169 ? 4.824 -30.006 25.859 1.00 80.06 169 PRO A O 1
ATOM 1362 N N . TRP A 1 170 ? 3.423 -28.353 25.295 1.00 78.62 170 TRP A N 1
ATOM 1363 C CA . TRP A 1 170 ? 3.157 -28.859 23.942 1.00 78.62 170 TRP A CA 1
ATOM 1364 C C . TRP A 1 170 ? 4.428 -29.110 23.111 1.00 78.62 170 TRP A C 1
ATOM 1366 O O . TRP A 1 170 ? 4.419 -29.989 22.259 1.00 78.62 170 TRP A O 1
ATOM 1376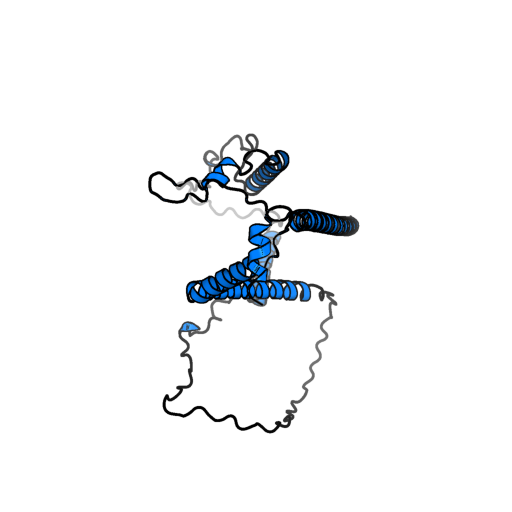 N N . TYR A 1 171 ? 5.517 -28.387 23.385 1.00 72.88 171 TYR A N 1
ATOM 1377 C CA . TYR A 1 171 ? 6.804 -28.524 22.697 1.00 72.88 171 TYR A CA 1
ATOM 1378 C C . TYR A 1 171 ? 7.667 -29.695 23.201 1.00 72.88 171 TYR A C 1
ATOM 1380 O O . TYR A 1 171 ? 8.640 -30.054 22.548 1.00 72.88 171 TYR A O 1
ATOM 1388 N N . LEU A 1 172 ? 7.325 -30.289 24.349 1.00 77.75 172 LEU A N 1
ATOM 1389 C CA . LEU A 1 172 ? 7.976 -31.483 24.905 1.00 77.75 172 LEU A CA 1
ATOM 1390 C C . LEU A 1 172 ? 7.224 -32.773 24.559 1.00 77.75 172 LEU A C 1
ATOM 1392 O O . LEU A 1 172 ? 7.696 -33.858 24.891 1.00 77.75 172 LEU A O 1
ATOM 1396 N N . LYS A 1 173 ? 6.054 -32.682 23.912 1.00 79.44 173 LYS A N 1
ATOM 1397 C CA . LYS A 1 173 ? 5.347 -33.873 23.437 1.00 79.44 173 LYS A CA 1
ATOM 1398 C C . LYS A 1 173 ? 6.149 -34.480 22.280 1.00 79.44 173 LYS A C 1
ATOM 1400 O O . LYS A 1 173 ? 6.334 -33.785 21.278 1.00 79.44 173 LYS A O 1
ATOM 1405 N N . PRO A 1 174 ? 6.634 -35.731 22.397 1.00 77.88 174 PRO A N 1
ATOM 1406 C CA . PRO A 1 174 ? 7.332 -36.388 21.305 1.00 77.88 174 PRO A CA 1
ATOM 1407 C C . PRO A 1 174 ? 6.385 -36.443 20.111 1.00 77.88 174 PRO A C 1
ATOM 1409 O O . PRO A 1 174 ? 5.261 -36.933 20.203 1.00 77.88 174 PRO A O 1
ATOM 1412 N N . ILE A 1 175 ? 6.817 -35.850 19.004 1.00 73.38 175 ILE A N 1
ATOM 1413 C CA . ILE A 1 175 ? 6.075 -35.909 17.754 1.00 73.38 175 ILE A CA 1
ATOM 1414 C C . ILE A 1 175 ? 6.200 -37.356 17.289 1.00 73.38 175 ILE A C 1
ATOM 1416 O O . ILE A 1 175 ? 7.278 -37.761 16.857 1.00 73.38 175 ILE A O 1
ATOM 1420 N N . GLU A 1 176 ? 5.120 -38.128 17.390 1.00 68.56 176 GLU A N 1
ATOM 1421 C CA . GLU A 1 176 ? 4.988 -39.433 16.741 1.00 68.56 176 GLU A CA 1
ATOM 1422 C C . GLU A 1 176 ? 5.007 -39.208 15.224 1.00 68.56 176 GLU A C 1
ATOM 1424 O O . GLU A 1 176 ? 3.978 -39.126 14.555 1.00 68.56 176 GLU A O 1
ATOM 1429 N N . ARG A 1 177 ? 6.202 -39.005 14.667 1.00 64.88 177 ARG A N 1
ATOM 1430 C CA . ARG A 1 177 ? 6.419 -39.160 13.235 1.00 64.88 177 ARG A CA 1
ATOM 1431 C C . ARG A 1 177 ? 6.459 -40.665 13.004 1.00 64.88 177 ARG A C 1
ATOM 1433 O O . ARG A 1 177 ? 7.375 -41.290 13.541 1.00 64.88 177 ARG A O 1
ATOM 1440 N N . PRO A 1 178 ? 5.507 -41.261 12.263 1.00 66.94 178 PRO A N 1
ATOM 1441 C CA . PRO A 1 178 ? 5.693 -42.629 11.815 1.00 66.94 178 PRO A CA 1
ATOM 1442 C C . PRO A 1 178 ? 7.027 -42.661 11.069 1.00 66.94 178 PRO A C 1
ATOM 1444 O O . PRO A 1 178 ? 7.272 -41.837 10.184 1.00 66.94 178 PRO A O 1
ATOM 1447 N N . TYR A 1 179 ? 7.922 -43.524 11.533 1.00 58.12 179 TYR A N 1
ATOM 1448 C CA . TYR A 1 179 ? 9.221 -43.733 10.921 1.00 58.12 179 TYR A CA 1
ATOM 1449 C C . TYR A 1 179 ? 8.948 -44.238 9.501 1.00 58.12 179 TYR A C 1
ATOM 1451 O O . TYR A 1 179 ? 8.459 -45.349 9.327 1.00 58.12 179 TYR A O 1
ATOM 1459 N N . LEU A 1 180 ? 9.135 -43.381 8.494 1.00 63.53 180 LEU A N 1
ATOM 1460 C CA . LEU A 1 180 ? 9.160 -43.828 7.107 1.00 63.53 180 LEU A CA 1
ATOM 1461 C C . LEU A 1 180 ? 10.520 -44.491 6.911 1.00 63.53 180 LEU A C 1
ATOM 1463 O O . LEU A 1 180 ? 11.529 -43.789 6.817 1.00 63.53 180 LEU A O 1
ATOM 1467 N N . ASP A 1 181 ? 10.531 -45.823 6.897 1.00 63.06 181 ASP A N 1
ATOM 1468 C CA . ASP A 1 181 ? 11.687 -46.602 6.467 1.00 63.06 181 ASP A CA 1
ATOM 1469 C C . ASP A 1 181 ? 12.064 -46.184 5.032 1.00 63.06 181 ASP A C 1
ATOM 1471 O O . ASP A 1 181 ? 11.221 -46.263 4.134 1.00 63.06 181 ASP A O 1
ATOM 1475 N N . PRO A 1 182 ? 13.303 -45.718 4.774 1.00 63.00 182 PRO A N 1
ATOM 1476 C CA . PRO A 1 182 ? 13.715 -45.239 3.450 1.00 63.00 182 PRO A CA 1
ATOM 1477 C C . PRO A 1 182 ? 13.790 -46.308 2.346 1.00 63.00 182 PRO A C 1
ATOM 1479 O O . PRO A 1 182 ? 14.114 -45.958 1.212 1.00 63.00 182 PRO A O 1
ATOM 1482 N N . GLU A 1 183 ? 13.535 -47.585 2.649 1.00 59.88 183 GLU A N 1
ATOM 1483 C CA . GLU A 1 183 ? 13.681 -48.698 1.697 1.00 59.88 183 GLU A CA 1
ATOM 1484 C C . GLU A 1 183 ? 12.361 -49.241 1.129 1.00 59.88 183 GLU A C 1
ATOM 1486 O O . GLU A 1 183 ? 12.395 -50.076 0.224 1.00 59.88 183 GLU A O 1
ATOM 1491 N N . GLU A 1 184 ? 11.193 -48.761 1.571 1.00 67.06 184 GLU A N 1
ATOM 1492 C CA . GLU A 1 184 ? 9.935 -49.200 0.960 1.00 67.06 184 GLU A CA 1
ATOM 1493 C C . GLU A 1 184 ? 9.611 -48.379 -0.305 1.00 67.06 184 GLU A C 1
ATOM 1495 O O . GLU A 1 184 ? 9.471 -47.151 -0.236 1.00 67.06 184 GLU A O 1
ATOM 1500 N N . PRO A 1 185 ? 9.479 -49.016 -1.489 1.00 68.50 185 PRO A N 1
ATOM 1501 C CA . PRO A 1 185 ? 9.075 -48.314 -2.700 1.00 68.50 185 PRO A CA 1
ATOM 1502 C C . PRO A 1 185 ? 7.663 -47.734 -2.519 1.00 68.50 185 PRO A C 1
ATOM 1504 O O . PRO A 1 185 ? 6.811 -48.369 -1.891 1.00 68.50 185 PRO A O 1
ATOM 1507 N N . PRO A 1 186 ? 7.381 -46.538 -3.072 1.00 61.84 186 PRO A N 1
ATOM 1508 C CA . PRO A 1 186 ? 6.117 -45.853 -2.840 1.00 61.84 186 PRO A CA 1
ATOM 1509 C C . PRO A 1 186 ? 4.941 -46.742 -3.275 1.00 61.84 186 PRO A C 1
ATOM 1511 O O . PRO A 1 186 ? 4.979 -47.297 -4.380 1.00 61.84 186 PRO A O 1
ATOM 1514 N N . PRO A 1 187 ? 3.890 -46.882 -2.445 1.00 58.25 187 PRO A N 1
ATOM 1515 C CA . PRO A 1 187 ? 2.774 -47.757 -2.760 1.00 58.25 187 PRO A CA 1
ATOM 1516 C C . PRO A 1 187 ? 2.073 -47.262 -4.027 1.00 58.25 187 PRO A C 1
ATOM 1518 O O . PRO A 1 187 ? 1.614 -46.121 -4.116 1.00 58.25 187 PRO A O 1
ATOM 1521 N N . VAL A 1 188 ? 2.005 -48.146 -5.021 1.00 59.91 188 VAL A N 1
ATOM 1522 C CA . VAL A 1 188 ? 1.244 -47.948 -6.257 1.00 59.91 188 VAL A CA 1
ATOM 1523 C C . VAL A 1 188 ? -0.225 -47.672 -5.901 1.00 59.91 188 VAL A C 1
ATOM 1525 O O . VAL A 1 188 ? -0.796 -48.405 -5.089 1.00 59.91 188 VAL A O 1
ATOM 1528 N N . PRO A 1 189 ? -0.866 -46.640 -6.479 1.00 54.44 189 PRO A N 1
ATOM 1529 C CA . PRO A 1 189 ? -2.251 -46.318 -6.168 1.00 54.44 189 PRO A CA 1
ATOM 1530 C C . PRO A 1 189 ? -3.176 -47.393 -6.750 1.00 54.44 189 PRO A C 1
ATOM 1532 O O . PRO A 1 189 ? -3.454 -47.417 -7.948 1.00 54.44 189 PRO A O 1
ATOM 1535 N N . VAL A 1 190 ? -3.658 -48.287 -5.889 1.00 59.19 190 VAL A N 1
ATOM 1536 C CA . VAL A 1 190 ? -4.749 -49.215 -6.206 1.00 59.19 190 VAL A CA 1
ATOM 1537 C C . VAL A 1 190 ? -6.073 -48.440 -6.105 1.00 59.19 190 VAL A C 1
ATOM 1539 O O . VAL A 1 190 ? -6.292 -47.763 -5.097 1.00 59.19 190 VAL A O 1
ATOM 1542 N N . PRO A 1 191 ? -6.959 -48.483 -7.118 1.00 47.47 191 PRO A N 1
ATOM 1543 C CA . PRO A 1 191 ? -8.244 -47.788 -7.069 1.00 47.47 191 PRO A CA 1
ATOM 1544 C C . PRO A 1 191 ? -9.132 -48.376 -5.964 1.00 47.47 191 PRO A C 1
ATOM 1546 O O . PRO A 1 191 ? -9.430 -49.568 -5.956 1.00 47.47 191 PRO A O 1
ATOM 1549 N N . SER A 1 192 ? -9.538 -47.530 -5.016 1.00 52.41 192 SER A N 1
ATOM 1550 C CA . SER A 1 192 ? -10.383 -47.891 -3.880 1.00 52.41 192 SER A CA 1
ATOM 1551 C C . SER A 1 192 ? -11.849 -48.060 -4.291 1.00 52.41 192 SER A C 1
ATOM 1553 O O . SER A 1 192 ? -12.459 -47.175 -4.893 1.00 52.41 192 SER A O 1
ATOM 1555 N N . GLU A 1 193 ? -12.435 -49.202 -3.931 1.00 59.53 193 GLU A N 1
ATOM 1556 C CA . GLU A 1 193 ? -13.880 -49.432 -3.991 1.00 59.53 193 GLU A CA 1
ATOM 1557 C C . GLU A 1 193 ? -14.631 -48.560 -2.959 1.00 59.53 193 GLU A C 1
ATOM 1559 O O . GLU A 1 193 ? -14.092 -48.249 -1.890 1.00 59.53 193 GLU A O 1
ATOM 1564 N N . PRO A 1 194 ? -15.886 -48.151 -3.234 1.00 44.94 194 PRO A N 1
ATOM 1565 C CA . PRO A 1 194 ? -16.629 -47.251 -2.357 1.00 44.94 194 PRO A CA 1
ATOM 1566 C C . PRO A 1 194 ? -17.102 -47.954 -1.072 1.00 44.94 194 PRO A C 1
ATOM 1568 O O . PRO A 1 194 ? -17.928 -48.869 -1.096 1.00 44.94 194 PRO A O 1
ATOM 1571 N N . ALA A 1 195 ? -16.612 -47.474 0.073 1.00 41.00 195 ALA A N 1
ATOM 1572 C CA . ALA A 1 195 ? -17.001 -47.936 1.402 1.00 41.00 195 ALA A CA 1
ATOM 1573 C C . ALA A 1 195 ? -18.479 -47.621 1.727 1.00 41.00 195 ALA A C 1
ATOM 1575 O O . ALA A 1 195 ? -18.959 -46.499 1.548 1.00 41.00 195 ALA A O 1
ATOM 1576 N N . LYS A 1 196 ? -19.198 -48.624 2.248 1.00 43.22 196 LYS A N 1
ATOM 1577 C CA . LYS A 1 196 ? -20.568 -48.515 2.783 1.00 43.22 196 LYS A CA 1
ATOM 1578 C C . LYS A 1 196 ? -20.559 -47.816 4.158 1.00 43.22 196 LYS A C 1
ATOM 1580 O O . LYS A 1 196 ? -19.637 -48.063 4.932 1.00 43.22 196 LYS A O 1
ATOM 1585 N N . PRO A 1 197 ? -21.580 -47.012 4.519 1.00 42.75 197 PRO A N 1
ATOM 1586 C CA . PRO A 1 197 ? -21.637 -46.374 5.832 1.00 42.75 197 PRO A CA 1
ATOM 1587 C C . PRO A 1 197 ? -22.163 -47.336 6.910 1.00 42.75 197 PRO A C 1
ATOM 1589 O O . PRO A 1 197 ? -23.287 -47.839 6.833 1.00 42.75 197 PRO A O 1
ATOM 1592 N N . GLU A 1 198 ? -21.342 -47.559 7.933 1.00 44.41 198 GLU A N 1
ATOM 1593 C CA . GLU A 1 198 ? -21.663 -48.316 9.142 1.00 44.41 198 GLU A CA 1
ATOM 1594 C C . GLU A 1 198 ? -22.538 -47.471 10.086 1.00 44.41 198 GLU A C 1
ATOM 1596 O O . GLU A 1 198 ? -22.206 -46.342 10.451 1.00 44.41 198 GLU A O 1
ATOM 1601 N N . LYS A 1 199 ? -23.707 -48.009 10.449 1.00 44.22 199 LYS A N 1
ATOM 1602 C CA . LYS A 1 199 ? -24.666 -47.385 11.366 1.00 44.22 199 LYS A CA 1
ATOM 1603 C C . LYS A 1 199 ? -24.222 -47.630 12.807 1.00 44.22 199 LYS A C 1
ATOM 1605 O O . LYS A 1 199 ? -24.244 -48.769 13.258 1.00 44.22 199 LYS A O 1
ATOM 1610 N N . GLN A 1 200 ? -23.926 -46.567 13.550 1.00 46.91 200 GLN A N 1
ATOM 1611 C CA . GLN A 1 200 ? -23.841 -46.631 15.009 1.00 46.91 200 GLN A CA 1
ATOM 1612 C C . GLN A 1 200 ? -25.107 -46.035 15.630 1.00 46.91 200 GLN A C 1
ATOM 1614 O O . GLN A 1 200 ? -25.340 -44.826 15.607 1.00 46.91 200 GLN A O 1
ATOM 1619 N N . GLU A 1 201 ? -25.946 -46.917 16.170 1.00 46.38 201 GLU A N 1
ATOM 1620 C CA . GLU A 1 201 ? -27.064 -46.573 17.044 1.00 46.38 201 GLU A CA 1
ATOM 1621 C C . GLU A 1 201 ? -26.536 -46.269 18.452 1.00 46.38 201 GLU A C 1
ATOM 1623 O O . GLU A 1 201 ? -25.946 -47.135 19.097 1.00 46.38 201 GLU A O 1
ATOM 1628 N N . VAL A 1 202 ? -26.793 -45.065 18.976 1.00 43.91 202 VAL A N 1
ATOM 1629 C CA . VAL A 1 202 ? -26.608 -44.781 20.407 1.00 43.91 202 VAL A CA 1
ATOM 1630 C C . VAL A 1 202 ? -27.870 -44.157 20.995 1.00 43.91 202 VAL A C 1
ATOM 1632 O O . VAL A 1 202 ? -28.438 -43.187 20.495 1.00 43.91 202 VAL A O 1
ATOM 1635 N N . LYS A 1 203 ? -28.309 -44.805 22.074 1.00 41.62 203 LYS A N 1
ATOM 1636 C CA . LYS A 1 203 ? -29.582 -44.673 22.780 1.00 41.62 203 LYS A CA 1
ATOM 1637 C C . LYS A 1 203 ? -29.777 -43.308 23.444 1.00 41.62 203 LYS A C 1
ATOM 1639 O O . LYS A 1 203 ? -28.904 -42.770 24.117 1.00 41.62 203 LYS A O 1
ATOM 1644 N N . VAL A 1 204 ? -31.011 -42.825 23.333 1.00 39.62 204 VAL A N 1
ATOM 1645 C CA . VAL A 1 204 ? -31.562 -41.642 23.999 1.00 39.62 204 VAL A CA 1
ATOM 1646 C C . VAL A 1 204 ? -31.744 -41.902 25.501 1.00 39.62 204 VAL A C 1
ATOM 1648 O O . VAL A 1 204 ? -32.505 -42.789 25.885 1.00 39.62 204 VAL A O 1
ATOM 1651 N N . LYS A 1 205 ? -31.148 -41.066 26.363 1.00 47.78 205 LYS A N 1
ATOM 1652 C CA . LYS A 1 205 ? -31.674 -40.788 27.713 1.00 47.78 205 LYS A CA 1
ATOM 1653 C C . LYS A 1 205 ? -32.047 -39.312 27.814 1.00 47.78 205 LYS A C 1
ATOM 1655 O O . LYS A 1 205 ? -31.271 -38.417 27.498 1.00 47.78 205 LYS A O 1
ATOM 1660 N N . LYS A 1 206 ? -33.305 -39.097 28.184 1.00 50.41 206 LYS A N 1
ATOM 1661 C CA . LYS A 1 206 ? -34.064 -37.853 28.087 1.00 50.41 206 LYS A CA 1
ATOM 1662 C C . LYS A 1 206 ? -34.186 -37.270 29.492 1.00 50.41 206 LYS A C 1
ATOM 1664 O O . LYS A 1 206 ? -34.967 -37.790 30.278 1.00 50.41 206 LYS A O 1
ATOM 1669 N N . GLU A 1 207 ? -33.488 -36.177 29.789 1.00 47.69 207 GLU A N 1
ATOM 1670 C CA . GLU A 1 207 ? -33.797 -35.350 30.961 1.00 47.69 207 GLU A CA 1
ATOM 1671 C C . GLU A 1 207 ? -34.160 -33.923 30.548 1.00 47.69 207 GLU A C 1
ATOM 1673 O O . GLU A 1 207 ? -33.418 -33.196 29.888 1.00 47.69 207 GLU A O 1
ATOM 1678 N N . LYS A 1 208 ? -35.386 -33.548 30.920 1.00 56.94 208 LYS A N 1
ATOM 1679 C CA . LYS A 1 208 ? -36.003 -32.247 30.681 1.00 56.94 208 LYS A CA 1
ATOM 1680 C C . LYS A 1 208 ? -35.416 -31.219 31.651 1.00 56.94 208 LYS A C 1
ATOM 1682 O O . LYS A 1 208 ? -35.748 -31.240 32.831 1.00 56.94 208 LYS A O 1
ATOM 1687 N N . LYS A 1 209 ? -34.691 -30.219 31.145 1.00 50.81 209 LYS A N 1
ATOM 1688 C CA . LYS A 1 209 ? -34.590 -28.907 31.808 1.00 50.81 209 LYS A CA 1
ATOM 1689 C C . LYS A 1 209 ? -34.980 -27.803 30.832 1.00 50.81 209 LYS A C 1
ATOM 1691 O O . LYS A 1 209 ? -34.252 -27.474 29.901 1.00 50.81 209 LYS A O 1
ATOM 1696 N N . LYS A 1 210 ? -36.170 -27.239 31.062 1.00 57.84 210 LYS A N 1
ATOM 1697 C CA . LYS A 1 210 ? -36.669 -26.020 30.418 1.00 57.84 210 LYS A CA 1
ATOM 1698 C C . LYS A 1 210 ? -35.700 -24.874 30.737 1.00 57.84 210 LYS A C 1
ATOM 1700 O O . LYS A 1 210 ? -35.750 -24.319 31.830 1.00 57.84 210 LYS A O 1
ATOM 1705 N N . LYS A 1 211 ? -34.831 -24.507 29.793 1.00 53.91 211 LYS A N 1
ATOM 1706 C CA . LYS A 1 211 ? -34.135 -23.214 29.808 1.00 53.91 211 LYS A CA 1
ATOM 1707 C C . LYS A 1 211 ? -34.726 -22.324 28.722 1.00 53.91 211 LYS A C 1
ATOM 1709 O O . LYS A 1 211 ? -34.820 -22.703 27.558 1.00 53.91 211 LYS A O 1
ATOM 1714 N N . ARG A 1 212 ? -35.185 -21.160 29.175 1.00 53.81 212 ARG A N 1
ATOM 1715 C CA . ARG A 1 212 ? -35.795 -20.077 28.405 1.00 53.81 212 ARG A CA 1
ATOM 1716 C C . ARG A 1 212 ? -34.881 -19.730 27.228 1.00 53.81 212 ARG A C 1
ATOM 1718 O O . ARG A 1 212 ? -33.732 -19.345 27.429 1.00 53.81 212 ARG A O 1
ATOM 1725 N N . ARG A 1 213 ? -35.384 -19.894 26.004 1.00 43.81 213 ARG A N 1
ATOM 1726 C CA . ARG A 1 213 ? -34.704 -19.433 24.793 1.00 43.81 213 ARG A CA 1
ATOM 1727 C C . ARG A 1 213 ? -34.874 -17.919 24.716 1.00 43.81 213 ARG A C 1
ATOM 1729 O O . ARG A 1 213 ? -35.947 -17.440 24.374 1.00 43.81 213 ARG A O 1
ATOM 1736 N N . HIS A 1 214 ? -33.820 -17.181 25.045 1.00 42.50 214 HIS A N 1
ATOM 1737 C CA . HIS A 1 214 ? -33.661 -15.826 24.537 1.00 42.50 214 HIS A CA 1
ATOM 1738 C C . HIS A 1 214 ? -33.305 -15.939 23.054 1.00 42.50 214 HIS A C 1
ATOM 1740 O O . HIS A 1 214 ? -32.257 -16.471 22.691 1.00 42.50 214 HIS A O 1
ATOM 1746 N N . SER A 1 215 ? -34.212 -15.489 22.193 1.00 48.19 215 SER A N 1
ATOM 1747 C CA . SER A 1 215 ? -33.976 -15.314 20.766 1.00 48.19 215 SER A CA 1
ATOM 1748 C C . SER A 1 215 ? -33.069 -14.100 20.553 1.00 48.19 215 SER A C 1
ATOM 1750 O O . SER A 1 215 ? -33.545 -12.997 20.292 1.00 48.19 215 SER A O 1
ATOM 1752 N N . SER A 1 216 ? -31.753 -14.273 20.683 1.00 42.19 216 SER A N 1
ATOM 1753 C CA . SER A 1 216 ? -30.801 -13.284 20.178 1.00 42.19 216 SER A CA 1
ATOM 1754 C C . SER A 1 216 ? -30.532 -13.575 18.706 1.00 42.19 216 SER A C 1
ATOM 1756 O O . SER A 1 216 ? -29.657 -14.362 18.349 1.00 42.19 216 SER A O 1
ATOM 1758 N N . S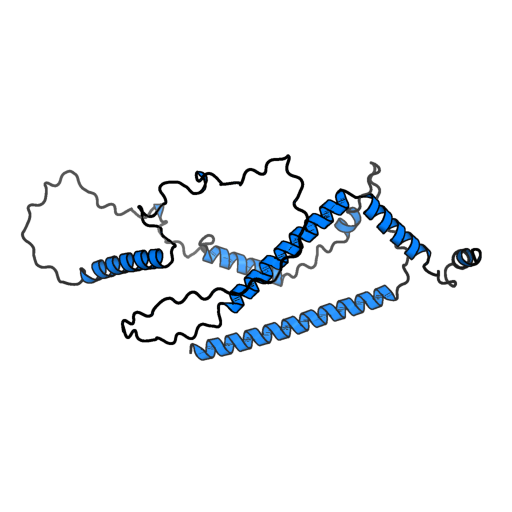ER A 1 217 ? -31.330 -12.924 17.868 1.00 41.88 217 SER A N 1
ATOM 1759 C CA . SER A 1 217 ? -31.016 -12.608 16.478 1.00 41.88 217 SER A CA 1
ATOM 1760 C C . SER A 1 217 ? -29.619 -11.974 16.395 1.00 41.88 217 SER A C 1
ATOM 1762 O O . SER A 1 217 ? -29.454 -10.788 16.674 1.00 41.88 217 SER A O 1
ATOM 1764 N N . SER A 1 218 ? -28.605 -12.764 16.043 1.00 44.78 218 SER A N 1
ATOM 1765 C CA . SER A 1 218 ? -27.243 -12.291 15.763 1.00 44.78 218 SER A CA 1
ATOM 1766 C C . SER A 1 218 ? -26.580 -13.182 14.707 1.00 44.78 218 SER A C 1
ATOM 1768 O O . SER A 1 218 ? -25.479 -13.693 14.907 1.00 44.78 218 SER A O 1
ATOM 1770 N N . SER A 1 219 ? -27.256 -13.381 13.575 1.00 45.44 219 SER A N 1
ATOM 1771 C CA . SER A 1 219 ? -26.678 -14.087 12.419 1.00 45.44 219 SER A CA 1
ATOM 1772 C C . SER A 1 219 ? -25.862 -13.178 11.489 1.00 45.44 219 SER A C 1
ATOM 1774 O O . SER A 1 219 ? -25.145 -13.674 10.637 1.00 45.44 219 SER A O 1
ATOM 1776 N N . ASP A 1 220 ? -25.875 -11.856 11.682 1.00 48.88 220 ASP A N 1
ATOM 1777 C CA . ASP A 1 220 ? -25.332 -10.884 10.711 1.00 48.88 220 ASP A CA 1
ATOM 1778 C C . ASP A 1 220 ? -23.875 -10.424 11.009 1.00 48.88 220 ASP A C 1
ATOM 1780 O O . ASP A 1 220 ? -23.401 -9.372 10.567 1.00 48.88 220 ASP A O 1
ATOM 1784 N N . SER A 1 221 ? -23.141 -11.195 11.824 1.00 59.69 221 SER A N 1
ATOM 1785 C CA . SER A 1 221 ? -21.762 -10.878 12.254 1.00 59.69 221 SER A CA 1
ATOM 1786 C C . SER A 1 221 ? -20.730 -11.937 11.852 1.00 59.69 221 SER A C 1
ATOM 1788 O O . SER A 1 221 ? -19.554 -11.611 11.681 1.00 59.69 221 SER A O 1
ATOM 1790 N N . SER A 1 222 ? -21.133 -13.197 11.673 1.00 66.44 222 SER A N 1
ATOM 1791 C CA . SER A 1 222 ? -20.221 -14.280 11.283 1.00 66.44 222 SER A CA 1
ATOM 1792 C C . SER A 1 222 ? -19.767 -14.131 9.831 1.00 66.44 222 SER A C 1
ATOM 1794 O O . SER A 1 222 ? -18.570 -14.189 9.568 1.00 66.44 222 SER A O 1
ATOM 1796 N N . GLU A 1 223 ? -20.676 -13.844 8.902 1.00 75.06 223 GLU A N 1
ATOM 1797 C CA . GLU A 1 223 ? -20.372 -13.734 7.465 1.00 75.06 223 GLU A CA 1
ATOM 1798 C C . GLU A 1 223 ? -19.431 -12.566 7.141 1.00 75.06 223 GLU A C 1
ATOM 1800 O O . GLU A 1 223 ? -18.497 -12.698 6.348 1.00 75.06 223 GLU A O 1
ATOM 1805 N N . LYS A 1 224 ? -19.591 -11.429 7.829 1.00 79.25 224 LYS A N 1
ATOM 1806 C CA . LYS A 1 224 ? -18.686 -10.271 7.704 1.00 79.25 224 LYS A CA 1
ATOM 1807 C C . LYS A 1 224 ? -17.278 -10.588 8.212 1.00 79.25 224 LYS A C 1
ATOM 1809 O O . LYS A 1 224 ? -16.289 -10.133 7.643 1.00 79.25 224 LYS A O 1
ATOM 1814 N N . LYS A 1 225 ? -17.166 -11.408 9.261 1.00 84.31 225 LYS A N 1
ATOM 1815 C CA . LYS A 1 225 ? -15.870 -11.887 9.765 1.00 84.31 225 LYS A CA 1
ATOM 1816 C C . LYS A 1 225 ? -15.244 -12.907 8.814 1.00 84.31 225 LYS A C 1
ATOM 1818 O O . LYS A 1 225 ? -14.052 -12.803 8.544 1.00 84.31 225 LYS A O 1
ATOM 1823 N N . GLN A 1 226 ? -16.031 -13.834 8.265 1.00 86.81 226 GLN A N 1
ATOM 1824 C CA . GLN A 1 226 ? -15.551 -14.833 7.301 1.00 86.81 226 GLN A CA 1
ATOM 1825 C C . GLN A 1 226 ? -15.094 -14.188 5.988 1.00 86.81 226 GLN A C 1
ATOM 1827 O O . GLN A 1 226 ? -14.011 -14.498 5.502 1.00 86.81 226 GLN A O 1
ATOM 1832 N N . SER A 1 227 ? -15.852 -13.230 5.453 1.00 86.94 227 SER A N 1
ATOM 1833 C CA . SER A 1 227 ? -15.463 -12.476 4.253 1.00 86.94 227 SER A CA 1
ATOM 1834 C C . SER A 1 227 ? -14.223 -11.609 4.489 1.00 86.94 227 SER A C 1
ATOM 1836 O O . SER A 1 227 ? -13.333 -11.578 3.642 1.00 86.94 227 SER A O 1
ATOM 1838 N N . LYS A 1 228 ? -14.096 -10.962 5.657 1.00 92.50 228 LYS A N 1
ATOM 1839 C CA . LYS A 1 228 ? -12.868 -10.240 6.033 1.00 92.50 228 LYS A CA 1
ATOM 1840 C C . LYS A 1 228 ? -11.659 -11.177 6.133 1.00 92.50 228 LYS A C 1
ATOM 1842 O O . LYS A 1 228 ? -10.587 -10.837 5.644 1.00 92.50 228 LYS A O 1
ATOM 1847 N N . LEU A 1 229 ? -11.826 -12.360 6.723 1.00 91.06 229 LEU A N 1
ATOM 1848 C CA . LEU A 1 2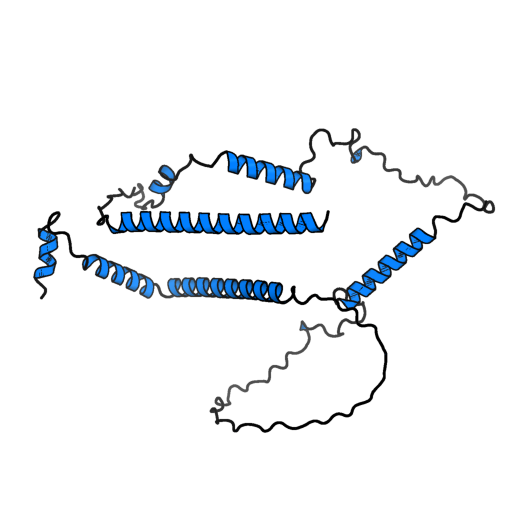29 ? -10.760 -13.356 6.836 1.00 91.06 229 LEU A CA 1
ATOM 1849 C C . LEU A 1 229 ? -10.372 -13.941 5.468 1.00 91.06 229 LEU A C 1
ATOM 1851 O O . LEU A 1 229 ? -9.191 -14.145 5.200 1.00 91.06 229 LEU A O 1
ATOM 1855 N N . ALA A 1 230 ? -11.348 -14.172 4.588 1.00 94.50 230 ALA A N 1
ATOM 1856 C CA . ALA A 1 230 ? -11.116 -14.622 3.218 1.00 94.50 230 ALA A CA 1
ATOM 1857 C C . ALA A 1 230 ? -10.308 -13.594 2.413 1.00 94.50 230 ALA A C 1
ATOM 1859 O O . ALA A 1 230 ? -9.352 -13.978 1.745 1.00 94.50 230 ALA A O 1
ATOM 1860 N N . LYS A 1 231 ? -10.613 -12.297 2.558 1.00 92.62 231 LYS A N 1
ATOM 1861 C CA . LYS A 1 231 ? -9.831 -11.210 1.945 1.00 92.62 231 LYS A CA 1
ATOM 1862 C C . LYS A 1 231 ? -8.376 -11.212 2.417 1.00 92.62 231 LYS A C 1
ATOM 1864 O O . LYS A 1 231 ? -7.476 -11.177 1.590 1.00 92.62 231 LYS A O 1
ATOM 1869 N N . LEU A 1 232 ? -8.137 -11.348 3.725 1.00 96.06 232 LEU A N 1
ATOM 1870 C CA . LEU A 1 232 ? -6.773 -11.428 4.271 1.00 96.06 232 LEU A CA 1
ATOM 1871 C C . LEU A 1 232 ? -6.007 -12.661 3.761 1.00 96.06 232 LEU A C 1
ATOM 1873 O O . LEU A 1 232 ? -4.801 -12.596 3.537 1.00 96.06 232 LEU A O 1
ATOM 1877 N N . ARG A 1 233 ? -6.696 -13.791 3.550 1.00 97.50 233 ARG A N 1
ATOM 1878 C CA . ARG A 1 233 ? -6.095 -14.994 2.950 1.00 97.50 233 ARG A CA 1
ATOM 1879 C C . ARG A 1 233 ? -5.754 -14.790 1.475 1.00 97.50 233 ARG A C 1
ATOM 1881 O O . ARG A 1 233 ? -4.686 -15.218 1.053 1.00 97.50 233 ARG A O 1
ATOM 1888 N N . GLN A 1 234 ? -6.634 -14.148 0.710 1.00 96.00 234 GLN A N 1
ATOM 1889 C CA . GLN A 1 234 ? -6.386 -13.826 -0.698 1.00 96.00 234 GLN A CA 1
ATOM 1890 C C . GLN A 1 234 ? -5.201 -12.875 -0.843 1.00 96.00 234 GLN A C 1
ATOM 1892 O O . GLN A 1 234 ? -4.276 -13.179 -1.588 1.00 96.00 234 GLN A O 1
ATOM 1897 N N . GLU A 1 235 ? -5.174 -11.802 -0.055 1.00 94.31 235 GLU A N 1
ATOM 1898 C CA . GLU A 1 235 ? -4.062 -10.852 -0.038 1.00 94.31 235 GLU A CA 1
ATOM 1899 C C . GLU A 1 235 ? -2.740 -11.544 0.324 1.00 94.31 235 GLU A C 1
ATOM 1901 O O . GLU A 1 235 ? -1.715 -11.317 -0.319 1.00 94.31 235 GLU A O 1
ATOM 1906 N N . ARG A 1 236 ? -2.753 -12.449 1.314 1.00 97.38 236 ARG A N 1
ATOM 1907 C CA . ARG A 1 236 ? -1.574 -13.256 1.648 1.00 97.38 236 ARG A CA 1
ATOM 1908 C C . ARG A 1 236 ? -1.108 -14.107 0.460 1.00 97.38 236 ARG A C 1
ATOM 1910 O O . ARG A 1 236 ? 0.077 -14.094 0.146 1.00 97.38 236 ARG A O 1
ATOM 1917 N N . LEU A 1 237 ? -2.019 -14.821 -0.204 1.00 97.19 237 LEU A N 1
ATOM 1918 C CA . LEU A 1 237 ? -1.690 -15.640 -1.378 1.00 97.19 237 LEU A CA 1
ATOM 1919 C C . LEU A 1 237 ? -1.162 -14.794 -2.543 1.00 97.19 237 LEU A C 1
ATOM 1921 O O . LEU A 1 237 ? -0.311 -15.252 -3.301 1.00 97.19 237 LEU A O 1
ATOM 1925 N N . GLU A 1 238 ? -1.655 -13.569 -2.705 1.00 96.56 238 GLU A N 1
ATOM 1926 C CA . GLU A 1 238 ? -1.159 -12.631 -3.711 1.00 96.56 238 GLU A CA 1
ATOM 1927 C C . GLU A 1 238 ? 0.259 -12.162 -3.397 1.00 96.56 238 GLU A C 1
ATOM 1929 O O . GLU A 1 238 ? 1.094 -12.175 -4.300 1.00 96.56 238 GLU A O 1
ATOM 1934 N N . ARG A 1 239 ? 0.567 -11.843 -2.133 1.00 96.75 239 ARG A N 1
ATOM 1935 C CA . ARG A 1 239 ? 1.939 -11.516 -1.709 1.00 96.75 239 ARG A CA 1
ATOM 1936 C C . ARG A 1 239 ? 2.892 -12.678 -1.965 1.00 96.75 239 ARG A C 1
ATOM 1938 O O . ARG A 1 239 ? 3.899 -12.484 -2.637 1.00 96.75 239 ARG A O 1
ATOM 1945 N N . GLU A 1 240 ? 2.516 -13.891 -1.562 1.00 96.56 240 GLU A N 1
ATOM 1946 C CA . GLU A 1 240 ? 3.318 -15.095 -1.819 1.00 96.56 240 GLU A CA 1
ATOM 1947 C C . GLU A 1 240 ? 3.500 -15.349 -3.329 1.00 96.56 240 GLU A C 1
ATOM 1949 O O . GLU A 1 240 ? 4.574 -15.750 -3.771 1.00 96.56 240 GLU A O 1
ATOM 1954 N N . ARG A 1 241 ? 2.480 -15.089 -4.162 1.00 96.81 241 ARG A N 1
ATOM 1955 C CA . ARG A 1 241 ? 2.598 -15.185 -5.630 1.00 96.81 241 ARG A CA 1
ATOM 1956 C C . ARG A 1 241 ? 3.520 -14.120 -6.210 1.00 96.81 241 ARG A C 1
ATOM 1958 O O . ARG A 1 241 ? 4.242 -14.419 -7.156 1.00 96.81 241 ARG A O 1
ATOM 1965 N N . ILE A 1 242 ? 3.464 -12.892 -5.703 1.00 93.69 242 ILE A N 1
ATOM 1966 C CA . ILE A 1 242 ? 4.327 -11.793 -6.151 1.00 93.69 242 ILE A CA 1
ATOM 1967 C C . ILE A 1 242 ? 5.779 -12.097 -5.788 1.00 93.69 242 ILE A C 1
ATOM 1969 O O . ILE A 1 242 ? 6.646 -11.984 -6.648 1.00 93.69 242 ILE A O 1
ATOM 1973 N N . GLU A 1 243 ? 6.036 -12.534 -4.558 1.00 94.75 243 GLU A N 1
ATOM 1974 C CA . GLU A 1 243 ? 7.369 -12.924 -4.097 1.00 94.75 243 GLU A CA 1
ATOM 1975 C C . GLU A 1 243 ? 7.903 -14.105 -4.906 1.00 94.75 243 GLU A C 1
ATOM 1977 O O . GLU A 1 243 ? 8.981 -13.988 -5.477 1.00 94.75 243 GLU A O 1
ATOM 1982 N N . LYS A 1 244 ? 7.106 -15.163 -5.113 1.00 96.06 244 LYS A N 1
ATOM 1983 C CA . LYS A 1 244 ? 7.492 -16.286 -5.986 1.00 96.06 244 LYS A CA 1
ATOM 1984 C C . LYS A 1 244 ? 7.780 -15.863 -7.422 1.00 96.06 244 LYS A C 1
ATOM 1986 O O . LYS A 1 244 ? 8.711 -16.375 -8.030 1.00 96.06 244 LYS A O 1
ATOM 1991 N N . LYS A 1 245 ? 6.990 -14.945 -7.989 1.00 93.31 245 LYS A N 1
ATOM 1992 C CA . LYS A 1 245 ? 7.254 -14.402 -9.332 1.00 93.31 245 LYS A CA 1
ATOM 1993 C C . LYS A 1 245 ? 8.562 -13.621 -9.360 1.00 93.31 245 LYS A C 1
ATOM 1995 O O . LYS A 1 245 ? 9.331 -13.779 -10.299 1.00 93.31 245 LYS A O 1
ATOM 2000 N N . ARG A 1 246 ? 8.814 -12.808 -8.335 1.00 91.25 246 ARG A N 1
ATOM 2001 C CA . ARG A 1 246 ? 10.041 -12.024 -8.205 1.00 91.25 246 ARG A CA 1
ATOM 2002 C C . ARG A 1 246 ? 11.263 -12.925 -8.039 1.00 91.25 246 ARG A C 1
ATOM 2004 O O . ARG A 1 246 ? 12.262 -12.699 -8.705 1.00 91.25 246 ARG A O 1
ATOM 2011 N N . GLU A 1 247 ? 11.177 -13.945 -7.192 1.00 94.75 247 GLU A N 1
ATOM 2012 C CA . GLU A 1 247 ? 12.214 -14.967 -7.031 1.00 94.75 247 GLU A CA 1
ATOM 2013 C C . GLU A 1 247 ? 12.466 -15.700 -8.346 1.00 94.75 247 GLU A C 1
ATOM 2015 O O . GLU A 1 247 ? 13.609 -15.793 -8.781 1.00 94.75 247 GLU A O 1
ATOM 2020 N N . PHE A 1 248 ? 11.405 -16.151 -9.019 1.00 93.56 248 PHE A N 1
ATOM 2021 C CA . PHE A 1 248 ? 11.506 -16.812 -10.315 1.00 93.56 248 PHE A CA 1
ATOM 2022 C C . PHE A 1 248 ? 12.182 -15.918 -11.364 1.00 93.56 248 PHE A C 1
ATOM 2024 O O . PHE A 1 248 ? 13.058 -16.379 -12.085 1.00 93.56 248 PHE A O 1
ATOM 2031 N N . GLU A 1 249 ? 11.830 -14.634 -11.435 1.00 90.50 249 GLU A N 1
ATOM 2032 C CA . GLU A 1 249 ? 12.444 -13.687 -12.373 1.00 90.50 249 GLU A CA 1
ATOM 2033 C C . GLU A 1 249 ? 13.919 -13.396 -12.047 1.00 90.50 249 GLU A C 1
ATOM 2035 O O . GLU A 1 249 ? 14.723 -13.199 -12.958 1.00 90.50 249 GLU A O 1
ATOM 2040 N N . LEU A 1 250 ? 14.294 -13.405 -10.764 1.00 90.12 250 LEU A N 1
ATOM 2041 C CA . LEU A 1 250 ? 15.689 -13.273 -10.332 1.00 90.12 250 LEU A CA 1
ATOM 2042 C C . LEU A 1 250 ? 16.514 -14.532 -10.638 1.00 90.12 250 LEU A C 1
ATOM 2044 O O . LEU A 1 250 ? 17.667 -14.416 -11.046 1.00 90.12 250 LEU A O 1
ATOM 2048 N N . LEU A 1 251 ? 15.928 -15.718 -10.454 1.00 93.75 251 LEU A N 1
ATOM 2049 C CA . LEU A 1 251 ? 16.562 -17.015 -10.718 1.00 93.75 251 LEU A CA 1
ATOM 2050 C C . LEU A 1 251 ? 16.647 -17.337 -12.217 1.00 93.75 251 LEU A C 1
ATOM 2052 O O . LEU A 1 251 ? 17.570 -18.029 -12.638 1.00 93.75 251 LEU A O 1
ATOM 2056 N N . HIS A 1 252 ? 15.717 -16.820 -13.026 1.00 92.06 252 HIS A N 1
ATOM 2057 C CA . HIS A 1 252 ? 15.640 -17.064 -14.467 1.00 92.06 252 HIS A CA 1
ATOM 2058 C C . HIS A 1 252 ? 15.753 -15.761 -15.278 1.00 92.06 252 HIS A C 1
ATOM 2060 O O . HIS A 1 252 ? 14.783 -15.330 -15.916 1.00 92.06 252 HIS A O 1
ATOM 2066 N N . PRO A 1 253 ? 16.948 -15.138 -15.334 1.00 87.06 253 PRO A N 1
ATOM 2067 C CA . PRO A 1 253 ? 17.169 -13.922 -16.120 1.00 87.06 253 PRO A CA 1
ATOM 2068 C C . PRO A 1 253 ? 16.929 -14.140 -17.623 1.00 87.06 253 PRO A C 1
ATOM 2070 O O . PRO A 1 253 ? 16.559 -13.206 -18.334 1.00 87.06 253 PRO A O 1
ATOM 2073 N N . GLU A 1 254 ? 17.068 -15.378 -18.106 1.00 89.31 254 GLU A N 1
ATOM 2074 C CA . GLU A 1 254 ? 16.781 -15.784 -19.487 1.00 89.31 254 GLU A CA 1
ATOM 2075 C C . GLU A 1 254 ? 15.338 -15.480 -19.897 1.00 89.31 254 GLU A C 1
ATOM 2077 O O . GLU A 1 254 ? 15.094 -15.004 -21.005 1.00 89.31 254 GLU A O 1
ATOM 2082 N N . VAL A 1 255 ? 14.379 -15.673 -18.987 1.00 84.56 255 VAL A N 1
ATOM 2083 C CA . VAL A 1 255 ? 12.961 -15.393 -19.246 1.00 84.56 255 VAL A CA 1
ATOM 2084 C C . VAL A 1 255 ? 12.744 -13.890 -19.429 1.00 84.56 255 VAL A C 1
ATOM 2086 O O . VAL A 1 255 ? 12.018 -13.473 -20.333 1.00 84.56 255 VAL A O 1
ATOM 2089 N N . ARG A 1 256 ? 13.423 -13.060 -18.631 1.00 81.44 256 ARG A N 1
ATOM 2090 C CA . ARG A 1 256 ? 13.370 -11.596 -18.749 1.00 81.44 256 ARG A CA 1
ATOM 2091 C C . ARG A 1 256 ? 13.999 -11.108 -20.059 1.00 81.44 256 ARG A C 1
ATOM 2093 O O . ARG A 1 256 ? 13.443 -10.226 -20.713 1.00 81.44 256 ARG A O 1
ATOM 2100 N N . ILE A 1 257 ? 15.122 -11.699 -20.470 1.00 85.19 257 ILE A N 1
ATOM 2101 C CA . ILE A 1 257 ? 15.791 -11.389 -21.744 1.00 85.19 257 ILE A CA 1
ATOM 2102 C C . ILE A 1 257 ? 14.918 -11.819 -22.929 1.00 85.19 257 ILE A C 1
ATOM 2104 O O . ILE A 1 257 ? 14.736 -11.039 -23.863 1.00 85.19 257 ILE A O 1
ATOM 2108 N N . ALA A 1 258 ? 14.319 -13.010 -22.875 1.00 85.25 258 ALA A N 1
ATOM 2109 C CA . ALA A 1 258 ? 13.419 -13.508 -23.911 1.00 85.25 258 ALA A CA 1
ATOM 2110 C C . ALA A 1 258 ? 12.164 -12.631 -24.053 1.00 85.25 258 ALA A C 1
ATOM 2112 O O . ALA A 1 258 ? 11.772 -12.297 -25.170 1.00 85.25 258 ALA A O 1
ATOM 2113 N N . GLN A 1 259 ? 11.571 -12.183 -22.941 1.00 83.19 259 GLN A N 1
ATOM 2114 C CA . GLN A 1 259 ? 10.437 -11.251 -22.961 1.00 83.19 259 GLN A CA 1
ATOM 2115 C C . GLN A 1 259 ? 10.822 -9.880 -23.530 1.00 83.19 259 GLN A C 1
ATOM 2117 O O . GLN A 1 259 ? 10.067 -9.302 -24.313 1.00 83.19 259 GLN A O 1
ATOM 2122 N N . ALA A 1 260 ? 12.002 -9.359 -23.183 1.00 84.94 260 ALA A N 1
ATOM 2123 C CA . ALA A 1 260 ? 12.506 -8.111 -23.750 1.00 84.94 260 ALA A CA 1
ATOM 2124 C C . ALA A 1 260 ? 12.790 -8.237 -25.257 1.00 84.94 260 ALA A C 1
ATOM 2126 O O . ALA A 1 260 ? 12.481 -7.323 -26.019 1.00 84.94 260 ALA A O 1
ATOM 2127 N N . ALA A 1 261 ? 13.330 -9.374 -25.700 1.00 86.56 261 ALA A N 1
ATOM 2128 C CA . ALA A 1 261 ? 13.567 -9.661 -27.110 1.00 86.56 261 ALA A CA 1
ATOM 2129 C C . ALA A 1 261 ? 12.257 -9.818 -27.898 1.00 86.56 261 ALA A C 1
ATOM 2131 O O . ALA A 1 261 ? 12.152 -9.291 -29.002 1.00 86.56 261 ALA A O 1
ATOM 2132 N N . ALA A 1 262 ? 11.242 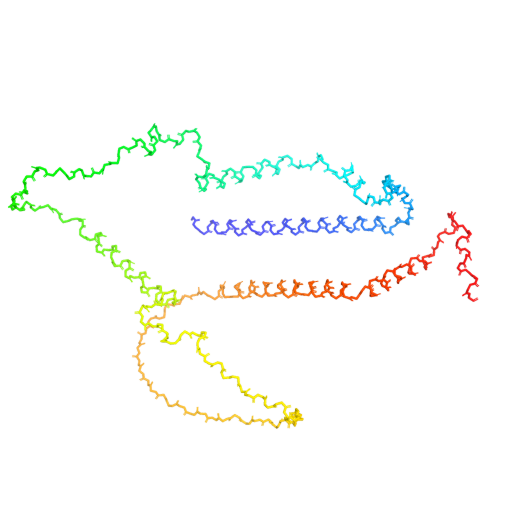-10.476 -27.330 1.00 83.81 262 ALA A N 1
ATOM 2133 C CA . ALA A 1 262 ? 9.918 -10.590 -27.943 1.00 83.81 262 ALA A CA 1
ATOM 2134 C C . ALA A 1 262 ? 9.261 -9.213 -28.137 1.00 83.81 262 ALA A C 1
ATOM 2136 O O . ALA A 1 262 ? 8.798 -8.910 -29.231 1.00 83.81 262 ALA A O 1
ATOM 2137 N N . ARG A 1 263 ? 9.325 -8.341 -27.120 1.00 79.69 263 ARG A N 1
ATOM 2138 C CA . ARG A 1 263 ? 8.827 -6.955 -27.214 1.00 79.69 263 ARG A CA 1
ATOM 2139 C C . ARG A 1 263 ? 9.561 -6.120 -28.267 1.00 79.69 263 ARG A C 1
ATOM 2141 O O . ARG A 1 263 ? 8.950 -5.263 -28.891 1.00 79.69 263 ARG A O 1
ATOM 2148 N N . ARG A 1 264 ? 10.865 -6.352 -28.468 1.00 78.75 264 ARG A N 1
ATOM 2149 C CA . ARG A 1 264 ? 11.644 -5.690 -29.531 1.00 78.75 264 ARG A CA 1
ATOM 2150 C C . ARG A 1 264 ? 11.225 -6.158 -30.922 1.00 78.75 264 ARG A C 1
ATOM 2152 O O . ARG A 1 264 ? 11.036 -5.317 -31.786 1.00 78.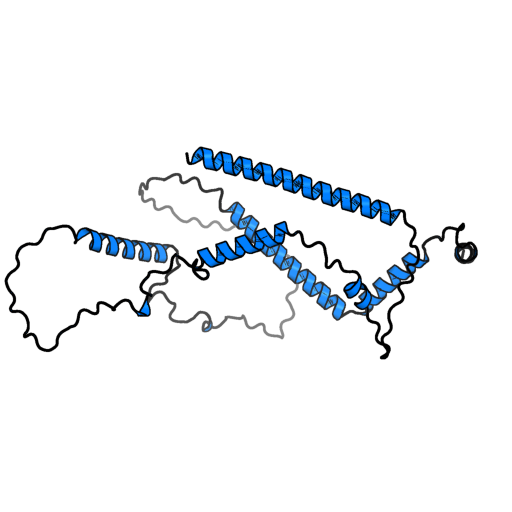75 264 ARG A O 1
ATOM 2159 N N . LYS A 1 265 ? 11.017 -7.464 -31.112 1.00 75.81 265 LYS A N 1
ATOM 2160 C CA . LYS A 1 265 ? 10.526 -8.018 -32.385 1.00 75.81 265 LYS A CA 1
ATOM 2161 C C . LYS A 1 265 ? 9.132 -7.496 -32.736 1.00 75.81 265 LYS A C 1
ATOM 2163 O O . LYS A 1 265 ? 8.903 -7.088 -33.863 1.00 75.81 265 LYS A O 1
ATOM 2168 N N . GLU A 1 266 ? 8.234 -7.432 -31.755 1.00 74.38 266 GLU A N 1
ATOM 2169 C CA . GLU A 1 266 ? 6.891 -6.866 -31.939 1.00 74.38 266 GLU A CA 1
ATOM 2170 C C . GLU A 1 266 ? 6.942 -5.370 -32.309 1.00 74.38 266 GLU A C 1
ATOM 2172 O O . GLU A 1 266 ? 6.187 -4.913 -33.164 1.00 74.38 266 GLU A O 1
ATOM 2177 N N . ALA A 1 267 ? 7.879 -4.611 -31.728 1.00 69.25 267 ALA A N 1
ATOM 2178 C CA . ALA A 1 267 ? 8.106 -3.211 -32.087 1.00 69.25 267 ALA A CA 1
ATOM 2179 C C . ALA A 1 267 ? 8.735 -3.035 -33.485 1.00 69.25 267 ALA A C 1
ATOM 2181 O O . ALA A 1 267 ? 8.407 -2.076 -34.183 1.00 69.25 267 ALA A O 1
ATOM 2182 N N . GLU A 1 268 ? 9.609 -3.951 -33.912 1.00 68.00 268 GLU A N 1
ATOM 2183 C CA . GLU A 1 268 ? 10.200 -3.968 -35.261 1.00 68.00 268 GLU A CA 1
ATOM 2184 C C . GLU A 1 268 ? 9.176 -4.331 -36.353 1.00 68.00 268 GLU A C 1
ATOM 2186 O O . GLU A 1 268 ? 9.285 -3.858 -37.486 1.00 68.00 268 GLU A O 1
ATOM 2191 N N . GLU A 1 269 ? 8.142 -5.111 -36.021 1.00 67.94 269 GLU A N 1
ATOM 2192 C CA . GLU A 1 269 ? 7.033 -5.444 -36.929 1.00 67.94 269 GLU A CA 1
ATOM 2193 C C . GLU A 1 269 ? 6.022 -4.294 -37.122 1.00 67.94 269 GLU A C 1
ATOM 2195 O O . GLU A 1 269 ? 5.156 -4.360 -38.006 1.00 67.94 269 GLU A O 1
ATOM 2200 N N . GLY A 1 270 ? 6.152 -3.206 -36.354 1.00 67.19 270 GLY A N 1
ATOM 2201 C CA . GLY A 1 270 ? 5.383 -1.979 -36.536 1.00 67.19 270 GLY A CA 1
ATOM 2202 C C . GLY A 1 270 ? 5.565 -1.408 -37.946 1.00 67.19 270 GLY A C 1
ATOM 2203 O O . GLY A 1 270 ? 6.662 -1.037 -38.365 1.00 67.19 270 GLY A O 1
ATOM 2204 N N . ARG A 1 271 ? 4.478 -1.335 -38.723 1.00 68.19 271 ARG A N 1
ATOM 2205 C CA . ARG A 1 271 ? 4.510 -0.783 -40.084 1.00 68.19 271 ARG A CA 1
ATOM 2206 C C . ARG A 1 271 ? 4.750 0.722 -40.014 1.00 68.19 271 ARG A C 1
ATOM 2208 O O . ARG A 1 271 ? 3.840 1.474 -39.689 1.00 68.19 271 ARG A O 1
ATOM 2215 N N . TYR A 1 272 ? 5.962 1.156 -40.351 1.00 68.44 272 TYR A N 1
ATOM 2216 C CA . TYR A 1 272 ? 6.299 2.577 -40.439 1.00 68.44 272 TYR A CA 1
ATOM 2217 C C . TYR A 1 272 ? 5.345 3.329 -41.378 1.00 68.44 272 TYR A C 1
ATOM 2219 O O . TYR A 1 272 ? 5.118 2.906 -42.517 1.00 68.44 272 TYR A O 1
ATOM 2227 N N . ASN A 1 273 ? 4.841 4.480 -40.925 1.00 74.44 273 ASN A N 1
ATOM 2228 C CA . ASN A 1 273 ? 4.067 5.392 -41.759 1.00 74.44 273 ASN A CA 1
ATOM 2229 C C . ASN A 1 273 ? 4.956 5.930 -42.900 1.00 74.44 273 ASN A C 1
ATOM 2231 O O . ASN A 1 273 ? 5.926 6.662 -42.677 1.00 74.44 273 ASN A O 1
ATOM 2235 N N . SER A 1 274 ? 4.624 5.564 -44.142 1.00 76.81 274 SER A N 1
ATOM 2236 C CA . SER A 1 274 ? 5.426 5.865 -45.335 1.00 76.81 274 SER A CA 1
ATOM 2237 C C . SER A 1 274 ? 5.547 7.356 -45.658 1.00 76.81 274 SER A C 1
ATOM 2239 O O . SER A 1 274 ? 6.354 7.711 -46.515 1.00 76.81 274 SER A O 1
ATOM 2241 N N . GLN A 1 275 ? 4.758 8.219 -45.010 1.00 77.94 275 GLN A N 1
ATOM 2242 C CA . GLN A 1 275 ? 4.813 9.670 -45.204 1.00 77.94 275 GLN A CA 1
ATOM 2243 C C . GLN A 1 275 ? 6.034 10.314 -44.540 1.00 77.94 275 GLN A C 1
ATOM 2245 O O . GLN A 1 275 ? 6.573 11.275 -45.079 1.00 77.94 275 GLN A O 1
ATOM 2250 N N . PHE A 1 276 ? 6.483 9.780 -43.402 1.00 73.44 276 PHE A N 1
ATOM 2251 C CA . PHE A 1 276 ? 7.517 10.425 -42.589 1.00 73.44 276 PHE A CA 1
ATOM 2252 C C . PHE A 1 276 ? 8.903 9.801 -42.769 1.00 73.44 276 PHE A C 1
ATOM 2254 O O . PHE A 1 276 ? 9.885 10.515 -42.623 1.00 73.44 276 PHE A O 1
ATOM 2261 N N . ASN A 1 277 ? 9.000 8.516 -43.149 1.00 73.62 277 ASN A N 1
ATOM 2262 C CA . ASN A 1 277 ? 10.273 7.841 -43.452 1.00 73.62 277 ASN A CA 1
ATOM 2263 C C . ASN A 1 277 ? 10.108 6.717 -44.506 1.00 73.62 277 ASN A C 1
ATOM 2265 O O . ASN A 1 277 ? 10.033 5.530 -44.167 1.00 73.62 277 ASN A O 1
ATOM 2269 N N . PRO A 1 278 ? 10.080 7.052 -45.812 1.00 78.56 278 PRO A N 1
ATOM 2270 C CA . PRO A 1 278 ? 9.768 6.095 -46.880 1.00 78.56 278 PRO A CA 1
ATOM 2271 C C . PRO A 1 278 ? 10.844 5.018 -47.098 1.00 78.56 278 PRO A C 1
ATOM 2273 O O . PRO A 1 278 ? 10.541 3.950 -47.629 1.00 78.56 278 PRO A O 1
ATOM 2276 N N . GLN A 1 279 ? 12.095 5.272 -46.701 1.00 74.25 279 GLN A N 1
ATOM 2277 C CA . GLN A 1 279 ? 13.193 4.305 -46.827 1.00 74.25 279 GLN A CA 1
ATOM 2278 C C . GLN A 1 279 ? 13.036 3.133 -45.842 1.00 74.25 279 GLN A C 1
ATOM 2280 O O . GLN A 1 279 ? 13.210 1.984 -46.239 1.00 74.25 279 GLN A O 1
ATOM 2285 N N . LEU A 1 280 ? 12.613 3.408 -44.602 1.00 72.31 280 LEU A N 1
ATOM 2286 C CA . LEU A 1 280 ? 12.362 2.395 -43.565 1.00 72.31 280 LEU A CA 1
ATOM 2287 C C . LEU A 1 280 ? 11.096 1.582 -43.864 1.00 72.31 280 LEU A C 1
ATOM 2289 O O . LEU A 1 280 ? 11.100 0.358 -43.777 1.00 72.31 280 LEU A O 1
ATOM 2293 N N . ALA A 1 281 ? 10.037 2.238 -44.350 1.00 69.12 281 ALA A N 1
ATOM 2294 C CA . ALA A 1 281 ? 8.805 1.565 -44.776 1.00 69.12 281 ALA A CA 1
ATOM 2295 C C . ALA A 1 281 ? 9.016 0.573 -45.945 1.00 69.12 281 ALA A C 1
ATOM 2297 O O . ALA A 1 281 ? 8.208 -0.335 -46.158 1.00 69.12 281 ALA A O 1
ATOM 2298 N N . ARG A 1 282 ? 10.098 0.734 -46.722 1.00 68.69 282 ARG A N 1
ATOM 2299 C CA . ARG A 1 282 ? 10.455 -0.147 -47.846 1.00 68.69 282 ARG A CA 1
ATOM 2300 C C . ARG A 1 282 ? 11.295 -1.359 -47.442 1.00 68.69 282 ARG A C 1
ATOM 2302 O O . ARG A 1 282 ? 11.230 -2.361 -48.151 1.00 68.69 282 ARG A O 1
ATOM 2309 N N . GLN A 1 283 ? 12.025 -1.307 -46.327 1.00 66.31 283 GLN A N 1
ATOM 2310 C CA . GLN A 1 283 ? 12.894 -2.407 -45.880 1.00 66.31 283 GLN A CA 1
ATOM 2311 C C . GLN A 1 283 ? 12.106 -3.700 -45.608 1.00 66.31 283 GLN A C 1
ATOM 2313 O O . GLN A 1 283 ? 12.556 -4.785 -45.964 1.00 66.31 283 GLN A O 1
ATOM 2318 N N . ASN A 1 284 ? 10.863 -3.584 -45.135 1.00 60.69 284 ASN A N 1
ATOM 2319 C CA . ASN A 1 284 ? 10.001 -4.736 -44.845 1.00 60.69 284 ASN A CA 1
ATOM 2320 C C . ASN A 1 284 ? 9.340 -5.357 -46.095 1.00 60.69 284 ASN A C 1
ATOM 2322 O O . ASN A 1 284 ? 8.573 -6.311 -45.976 1.00 60.69 284 ASN A O 1
ATOM 2326 N N . ARG A 1 285 ? 9.594 -4.829 -47.305 1.00 60.47 285 ARG A N 1
ATOM 2327 C CA . ARG A 1 285 ? 8.986 -5.330 -48.556 1.00 60.47 285 ARG A CA 1
ATOM 2328 C C . ARG A 1 285 ? 9.835 -6.369 -49.295 1.00 60.47 285 ARG A C 1
ATOM 2330 O O . ARG A 1 285 ? 9.320 -6.974 -50.229 1.00 60.47 285 ARG A O 1
ATOM 2337 N N . HIS A 1 286 ? 11.097 -6.582 -48.912 1.00 56.56 286 HIS A N 1
ATOM 2338 C CA . HIS A 1 286 ? 12.033 -7.453 -49.646 1.00 56.56 286 HIS A CA 1
ATOM 2339 C C . HIS A 1 286 ? 12.265 -8.842 -49.024 1.00 56.56 286 HIS A C 1
ATOM 2341 O O . HIS A 1 286 ? 13.045 -9.617 -49.564 1.00 56.56 286 HIS A O 1
ATOM 2347 N N . HIS A 1 287 ? 11.562 -9.187 -47.942 1.00 56.62 287 HIS A N 1
ATOM 2348 C CA . HIS A 1 287 ? 11.628 -10.507 -47.294 1.00 56.62 287 HIS A CA 1
ATOM 2349 C C . HIS A 1 287 ? 10.343 -11.339 -47.466 1.00 56.62 287 HIS A C 1
ATOM 2351 O O . HIS A 1 287 ? 9.923 -12.035 -46.543 1.00 56.62 287 HIS A O 1
ATOM 2357 N N . ARG A 1 288 ? 9.705 -11.279 -48.640 1.00 47.16 288 ARG A N 1
ATOM 2358 C CA . ARG A 1 288 ? 8.575 -12.155 -48.978 1.00 47.16 288 ARG A CA 1
ATOM 2359 C C . ARG A 1 288 ? 8.819 -12.903 -50.275 1.00 47.16 288 ARG A C 1
ATOM 2361 O O . ARG A 1 288 ? 9.364 -12.266 -51.201 1.00 47.16 288 ARG A O 1
#

Foldseek 3Di:
DVVVVVVVVVVVVVVVVVVVVVVVVVVVVVVVVVVVVVVPDDDDPPPPPQPQPPVRDGDPCPCVVVPPDPDDPPPVVVVVVVVVVQVVCVVVVVDDDPPNADPQHPVRPPPPDVPPPPPDDPPDPDDDDDPDPDPPVVVVVVVVVVVVVVVVCVVVVVDDPPPNDPPDDPVRPPPPPPPPDPPDDPDDDDDDDDDDDDDDDDDDDDDDDDDDDDPPPDPPPVVVVVVVVVVVVVVVVVVVVVVVVVVVCVVCVVVVVVVVVVVVVVVLPPQDDCVPPVVSNCVVVPPD

Radius of gyration: 38.58 Å; chains: 1; bounding box: 69×76×123 Å

pLDDT: mean 71.06, std 15.87, range [38.16, 97.5]

Sequence (288 aa):
MARVRRDEAKAAAEEMEKQQRIRIAENEDRIRRMRAETSNDDVATFGGQLAIGEDGHVNLFAVNETTRNHEMKNKEAEAEKKKEMDDREHKLGIKIKFGDLPATPWYLKPIERPYLDPEEPPPVPVPSEPAKPEKQEVKEAEAEKKKEMDDREHKLGIKIKFGDLPATPWYLKPIERPYLDPEEPPPVPVPSEPAKPEKQEVKVKKEKKKKRRHSSSSSDSSEKKQSKLAKLRQERLERERIEKKREFELLHPEVRIAQAAARRKEAEEGRYNSQFNPQLARQNRHHR

Secondary structure (DSSP, 8-state):
-TTHHHHHHHHHHHHHHHHHHHHHHHHHHHHHHHHHHHHHS----------B-TTS-B-TTHHHHHHS--S---HHHHHHHHHHHHHHHHHTTSS--TT-S-SS-TTTS--------TTSPPPP--------S-SSHHHHHHHHHHHHHHHHHHHTTSS--TT-S-SS-GGGS--------TTSPPPP-PPPPPPPPPP--------------------TTHHHHHHHHHHHHHHHHHHHHHHHHHHHHHH-HHHHHHHHHHHHHHHHTS---TTT-HHHHHHTTS--